Protein AF-A0A3D2U7D8-F1 (afdb_monomer_lite)

Sequence (207 aa):
MIRMADGGLSPSPRGFNEVYPVVWPDGRIFAMLRTAAGGVAYSVASADGGLTWSNPRATPVRAKHPNSTLLADGSLVCSYQRRFAAPFGVRARFTRDLGVTWGAEMVLRDDIPVADGLVQPQTVELSDGTLFTLFTGTKVLKTGGRRSFIGGTRWTRDRKRLEGIEEKRRLIRERGVWSPEVPLPPLTPRYNFLTADQSPWSKPRAR

pLDDT: mean 77.7, std 19.22, range [37.78, 97.25]

Secondary structure (DSSP, 8-state):
-PBPTTSPBPSSTT----EEEEE-TTS-EEEEE--STTPPPEEEEESSTTSS-PPPEE-S---EEEEEEE-TTS-EEEEEEE-SSSSEEEEEEEESSTTSS--PPEEEEEEESSGGG-EEEEEEE-TTS-EEEEEEEEEE-TTS-EEEEEEEEEE-SS--PPTTHHHHHHHHHHHTTS-TTSPPP-----S----TT--TT-PPPP-

Structure (mmCIF, N/CA/C/O backbone):
data_AF-A0A3D2U7D8-F1
#
_entry.id   AF-A0A3D2U7D8-F1
#
loop_
_atom_site.group_PDB
_atom_site.id
_atom_site.type_symbol
_atom_site.label_atom_id
_atom_site.label_alt_id
_atom_site.label_comp_id
_atom_site.label_asym_id
_atom_site.label_entity_id
_atom_site.label_seq_id
_atom_site.pdbx_PDB_ins_code
_atom_site.Cartn_x
_atom_site.Cartn_y
_atom_site.Cartn_z
_atom_site.occupancy
_atom_site.B_iso_or_equiv
_atom_site.auth_seq_id
_atom_site.auth_comp_id
_atom_site.auth_asym_id
_atom_site.auth_atom_id
_atom_site.pdbx_PDB_model_num
ATOM 1 N N . MET A 1 1 ? 18.815 -9.781 19.224 1.00 73.31 1 MET A N 1
ATOM 2 C CA . MET A 1 1 ? 17.426 -9.436 18.837 1.00 73.31 1 MET A CA 1
ATOM 3 C C . MET A 1 1 ? 17.041 -8.132 19.513 1.00 73.31 1 MET A C 1
ATOM 5 O O . MET A 1 1 ? 17.533 -7.889 20.607 1.00 73.31 1 MET A O 1
ATOM 9 N N . ILE A 1 2 ? 16.223 -7.295 18.869 1.00 81.62 2 ILE A N 1
ATOM 10 C CA . ILE A 1 2 ? 15.766 -6.024 19.457 1.00 81.62 2 ILE A CA 1
ATOM 11 C C . ILE A 1 2 ? 14.680 -6.316 20.495 1.00 81.62 2 ILE A C 1
ATOM 13 O O . ILE A 1 2 ? 13.744 -7.054 20.188 1.00 81.62 2 ILE A O 1
ATOM 17 N N . ARG A 1 3 ? 14.813 -5.757 21.702 1.00 83.00 3 ARG A N 1
ATOM 18 C CA . ARG A 1 3 ? 13.769 -5.785 22.733 1.00 83.00 3 ARG A CA 1
ATOM 19 C C . ARG A 1 3 ? 12.811 -4.617 22.493 1.00 83.00 3 ARG A C 1
ATOM 21 O O . ARG A 1 3 ? 13.259 -3.487 22.320 1.00 83.00 3 ARG A O 1
ATOM 28 N N . MET A 1 4 ? 11.522 -4.915 22.422 1.00 79.69 4 MET A N 1
ATOM 29 C CA . MET A 1 4 ? 10.446 -3.953 22.203 1.00 79.69 4 MET A CA 1
ATOM 30 C C . MET A 1 4 ? 10.038 -3.291 23.529 1.00 79.69 4 MET A C 1
ATOM 32 O O . MET A 1 4 ? 10.444 -3.736 24.605 1.00 79.69 4 MET A O 1
ATOM 36 N N . ALA A 1 5 ? 9.250 -2.214 23.455 1.00 70.44 5 ALA A N 1
ATOM 37 C CA . ALA A 1 5 ? 8.814 -1.453 24.632 1.00 70.44 5 ALA A CA 1
ATOM 38 C C . ALA A 1 5 ? 7.952 -2.274 25.612 1.00 70.44 5 ALA A C 1
ATOM 40 O O . ALA A 1 5 ? 7.967 -2.009 26.808 1.00 70.44 5 ALA A O 1
ATOM 41 N N . ASP A 1 6 ? 7.265 -3.306 25.122 1.00 73.62 6 ASP A N 1
ATOM 42 C CA . ASP A 1 6 ? 6.507 -4.277 25.922 1.00 73.62 6 ASP A CA 1
ATOM 43 C C . ASP A 1 6 ? 7.399 -5.339 26.605 1.00 73.62 6 ASP A C 1
ATOM 45 O O . ASP A 1 6 ? 6.905 -6.275 27.230 1.00 73.62 6 ASP A O 1
ATOM 49 N N . GLY A 1 7 ? 8.725 -5.229 26.472 1.00 80.88 7 GLY A N 1
ATOM 50 C CA . GLY A 1 7 ? 9.694 -6.184 27.003 1.00 80.88 7 GLY A CA 1
ATOM 51 C C . GLY A 1 7 ? 9.869 -7.449 26.156 1.00 80.88 7 GLY A C 1
ATOM 52 O O . GLY A 1 7 ? 10.803 -8.211 26.427 1.00 80.88 7 GLY A O 1
ATOM 53 N N . GLY A 1 8 ? 9.040 -7.647 25.126 1.00 81.81 8 GLY A N 1
ATOM 54 C CA . GLY A 1 8 ? 9.108 -8.748 24.174 1.00 81.81 8 GLY A CA 1
ATOM 55 C C . GLY A 1 8 ? 10.259 -8.611 23.177 1.00 81.81 8 GLY A C 1
ATOM 56 O O . GLY A 1 8 ? 10.934 -7.583 23.084 1.00 81.81 8 GLY A O 1
ATOM 57 N N . LEU A 1 9 ? 10.513 -9.672 22.411 1.00 85.00 9 LEU A N 1
ATOM 58 C CA . LEU A 1 9 ? 11.501 -9.649 21.333 1.00 85.00 9 LEU A CA 1
ATOM 59 C C . LEU A 1 9 ? 10.819 -9.314 20.009 1.00 85.00 9 LEU A C 1
ATOM 61 O O . LEU A 1 9 ? 9.792 -9.887 19.657 1.00 85.00 9 LEU A O 1
ATOM 65 N N . SER A 1 10 ? 11.424 -8.404 19.253 1.00 84.38 10 SER A N 1
ATOM 66 C CA . SER A 1 10 ? 10.975 -8.064 17.908 1.00 84.38 10 SER A CA 1
ATOM 67 C C . SER A 1 10 ? 10.971 -9.303 17.001 1.00 84.38 10 SER A C 1
ATOM 69 O O . SER A 1 10 ? 11.963 -10.039 16.985 1.00 84.38 10 SER A O 1
ATOM 71 N N . PRO A 1 11 ? 9.948 -9.481 16.141 1.00 82.69 11 PRO A N 1
ATOM 72 C CA . PRO A 1 11 ? 9.917 -10.563 15.151 1.00 82.69 11 PRO A CA 1
ATOM 73 C C . PRO A 1 11 ? 10.973 -10.399 14.042 1.00 82.69 11 PRO A C 1
ATOM 75 O O . PRO A 1 11 ? 11.190 -11.293 13.229 1.00 82.69 11 PRO A O 1
ATOM 78 N N . SER A 1 12 ? 11.628 -9.239 13.986 1.00 83.44 12 SER A N 1
ATOM 79 C CA . SER A 1 12 ? 12.704 -8.907 13.057 1.00 83.44 12 SER A CA 1
ATOM 80 C C . SER A 1 12 ? 13.983 -8.586 13.836 1.00 83.44 12 SER A C 1
ATOM 82 O O . SER A 1 12 ? 13.940 -7.775 14.768 1.00 83.44 12 SER A O 1
ATOM 84 N N . PRO A 1 13 ? 15.159 -9.103 13.430 1.00 83.00 13 PRO A N 1
ATOM 85 C CA . PRO A 1 13 ? 16.426 -8.775 14.086 1.00 83.00 13 PRO A CA 1
ATOM 86 C C . PRO A 1 13 ? 16.802 -7.293 13.944 1.00 83.00 13 PRO A C 1
ATOM 88 O O . PRO A 1 13 ? 17.650 -6.815 14.689 1.00 83.00 13 PRO A O 1
ATOM 91 N N . ARG A 1 14 ? 16.166 -6.568 13.010 1.00 84.88 14 ARG A N 1
ATOM 92 C CA . ARG A 1 14 ? 16.318 -5.118 12.814 1.00 84.88 14 ARG A CA 1
ATOM 93 C C . ARG A 1 14 ? 15.141 -4.298 13.348 1.00 84.88 14 ARG A C 1
ATOM 95 O O . ARG A 1 14 ? 15.069 -3.112 13.050 1.00 84.88 14 ARG A O 1
ATOM 102 N 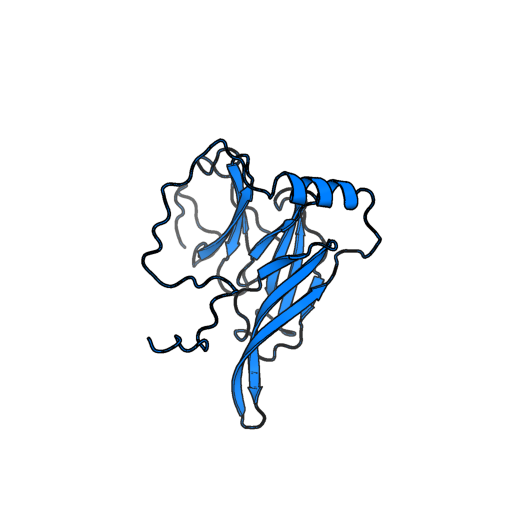N . GLY A 1 15 ? 14.213 -4.913 14.083 1.00 87.75 15 GLY A N 1
ATOM 103 C CA . GLY A 1 15 ? 13.017 -4.211 14.548 1.00 87.75 15 GLY A CA 1
ATOM 104 C C . GLY A 1 15 ? 12.027 -3.920 13.425 1.00 87.75 15 GLY A C 1
ATOM 105 O O . GLY A 1 15 ? 12.157 -4.438 12.302 1.00 87.75 15 GLY A O 1
ATOM 106 N N . PHE A 1 16 ? 11.066 -3.062 13.753 1.00 90.25 16 PHE A N 1
ATOM 107 C CA . PHE A 1 16 ? 10.259 -2.320 12.791 1.00 90.25 16 PHE A CA 1
ATOM 108 C C . PHE A 1 16 ? 10.969 -1.009 12.426 1.00 90.25 16 PHE A C 1
ATOM 110 O O . PHE A 1 16 ? 11.699 -0.461 13.249 1.00 90.25 16 PHE A O 1
ATOM 117 N N . ASN A 1 17 ? 10.796 -0.517 11.198 1.00 85.88 17 ASN A N 1
ATOM 118 C CA . ASN A 1 17 ? 11.413 0.740 10.758 1.00 85.88 17 ASN A CA 1
ATOM 119 C C . ASN A 1 17 ? 10.418 1.703 10.104 1.00 85.88 17 ASN A C 1
ATOM 121 O O . ASN A 1 17 ? 9.827 2.523 10.790 1.00 85.88 17 ASN A O 1
ATOM 125 N N . GLU A 1 18 ? 10.246 1.646 8.789 1.00 90.31 18 GLU A N 1
ATOM 126 C CA . GLU A 1 18 ? 9.357 2.540 8.055 1.00 90.31 18 GLU A CA 1
ATOM 127 C C . GLU A 1 18 ? 7.900 2.200 8.381 1.00 90.31 18 GLU A C 1
ATOM 129 O O . GLU A 1 18 ? 7.483 1.040 8.268 1.00 90.31 18 GLU A O 1
ATOM 134 N N . VAL A 1 19 ? 7.145 3.223 8.782 1.00 89.88 19 VAL A N 1
ATOM 135 C CA . VAL A 1 19 ? 5.749 3.118 9.208 1.00 89.88 19 VAL A CA 1
ATOM 136 C C . VAL A 1 19 ? 4.874 3.981 8.315 1.00 89.88 19 VAL A C 1
ATOM 138 O O . VAL A 1 19 ? 5.252 5.096 7.957 1.00 89.88 19 VAL A O 1
ATOM 141 N N . TYR A 1 20 ? 3.696 3.460 7.985 1.00 87.69 20 TYR A N 1
ATOM 142 C CA . TYR A 1 20 ? 2.736 4.118 7.105 1.00 87.69 20 TYR A CA 1
ATOM 143 C C . TYR A 1 20 ? 1.355 4.124 7.751 1.00 87.69 20 TYR A C 1
ATOM 145 O O . TYR A 1 20 ? 0.616 3.145 7.594 1.00 87.69 20 TYR A O 1
ATOM 153 N N . PRO A 1 21 ? 1.035 5.172 8.531 1.00 90.38 21 PRO A N 1
ATOM 154 C CA . PRO A 1 21 ? -0.244 5.282 9.200 1.00 90.38 21 PRO A CA 1
ATOM 155 C C . PRO A 1 21 ? -1.317 5.832 8.261 1.00 90.38 21 PRO A C 1
ATOM 157 O O . PRO A 1 21 ? -1.077 6.694 7.419 1.00 90.38 21 PRO A O 1
ATOM 160 N N . VAL A 1 22 ? -2.529 5.359 8.483 1.00 86.25 22 VAL A N 1
ATOM 161 C CA . VAL A 1 22 ? -3.778 5.911 7.989 1.00 86.25 22 VAL A CA 1
ATOM 162 C C . VAL A 1 22 ? -4.568 6.324 9.217 1.00 86.25 22 VAL A C 1
ATOM 164 O O . VAL A 1 22 ? -4.752 5.513 10.123 1.00 86.25 22 VAL A O 1
ATOM 167 N N . VAL A 1 23 ? -5.006 7.578 9.251 1.00 81.56 23 VAL A N 1
ATOM 168 C CA . VAL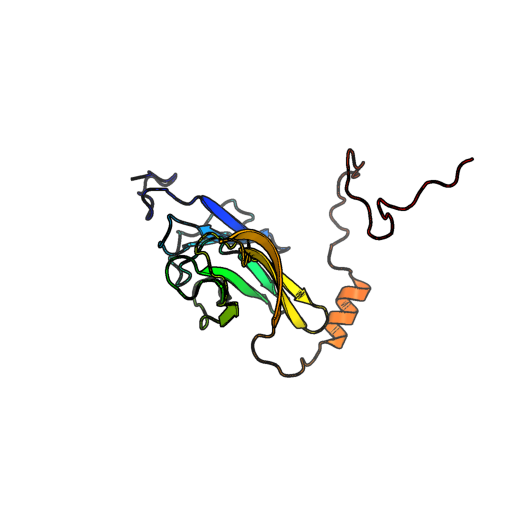 A 1 23 ? -5.736 8.162 10.378 1.00 81.56 23 VAL A CA 1
ATOM 169 C C . VAL A 1 23 ? -7.131 8.543 9.902 1.00 81.56 23 VAL A C 1
ATOM 171 O O . VAL A 1 23 ? -7.278 9.233 8.893 1.00 81.56 23 VAL A O 1
ATOM 174 N N . TRP A 1 24 ? -8.152 8.070 10.608 1.00 73.56 24 TRP A N 1
ATOM 175 C CA . TRP A 1 24 ? -9.542 8.430 10.355 1.00 73.56 24 TRP A CA 1
ATOM 176 C C . TRP A 1 24 ? -9.886 9.752 11.049 1.00 73.56 24 TRP A C 1
ATOM 178 O O . TRP A 1 24 ? -9.255 10.102 12.047 1.00 73.56 24 TRP A O 1
ATOM 188 N N . PRO A 1 25 ? -10.933 10.462 10.588 1.00 67.75 25 PRO A N 1
ATOM 189 C CA . PRO A 1 25 ? -11.425 11.659 11.272 1.00 67.75 25 PRO A CA 1
ATOM 190 C C . PRO A 1 25 ? -11.834 11.419 12.731 1.00 67.75 25 PRO A C 1
ATOM 192 O O . PRO A 1 25 ? -11.744 12.330 13.543 1.00 67.75 25 PRO A O 1
ATOM 195 N N . ASP A 1 26 ? -12.263 10.198 13.065 1.00 66.56 26 ASP A N 1
ATOM 196 C CA . ASP A 1 26 ? -12.641 9.794 14.426 1.00 66.56 26 ASP A CA 1
ATOM 197 C C . ASP A 1 26 ? -11.443 9.398 15.312 1.00 66.56 26 ASP A C 1
ATOM 199 O O . ASP A 1 26 ? -11.629 8.929 16.431 1.00 66.56 26 ASP A O 1
ATOM 203 N N . GLY A 1 27 ? -10.212 9.572 14.823 1.00 70.06 27 GLY A N 1
ATOM 204 C CA . GLY A 1 27 ? -8.992 9.284 15.573 1.00 70.06 27 GLY A CA 1
ATOM 205 C C . GLY A 1 27 ? -8.548 7.822 15.540 1.00 70.06 27 GLY A C 1
ATOM 206 O O . GLY A 1 27 ? -7.496 7.509 16.099 1.00 70.06 27 GLY A O 1
ATOM 207 N N . ARG A 1 28 ? -9.270 6.914 14.865 1.00 80.94 28 ARG A N 1
ATOM 208 C CA . ARG A 1 28 ? -8.754 5.557 14.623 1.00 80.94 28 ARG A CA 1
ATOM 209 C C . ARG A 1 28 ? -7.507 5.609 13.750 1.00 80.94 28 ARG A C 1
ATOM 211 O O . ARG A 1 28 ? -7.424 6.400 12.810 1.00 80.94 28 ARG A O 1
ATOM 218 N N . ILE A 1 29 ? -6.551 4.729 14.029 1.00 85.44 29 ILE A N 1
ATOM 219 C CA . ILE A 1 29 ? -5.292 4.633 13.289 1.00 85.44 29 ILE A CA 1
ATOM 220 C C . ILE A 1 29 ? -5.072 3.192 12.849 1.00 85.44 29 ILE A C 1
ATOM 222 O O . ILE A 1 29 ? -5.219 2.265 13.638 1.00 85.44 29 ILE A O 1
ATOM 226 N N . PHE A 1 30 ? -4.664 3.003 11.600 1.00 92.12 30 PHE A N 1
ATOM 227 C CA . PHE A 1 30 ? -4.117 1.749 11.090 1.00 92.12 30 PHE A CA 1
ATOM 228 C C . PHE A 1 30 ? -2.720 2.013 10.554 1.00 92.12 30 PHE A C 1
ATOM 230 O O . PHE A 1 30 ? -2.538 2.952 9.788 1.00 92.12 30 PHE A O 1
ATOM 237 N N . ALA A 1 31 ? -1.736 1.194 10.908 1.00 94.88 31 ALA A N 1
ATOM 238 C CA . ALA A 1 31 ? -0.379 1.367 10.415 1.00 94.88 31 ALA A CA 1
ATOM 239 C C . ALA A 1 31 ? 0.220 0.055 9.922 1.00 94.88 31 ALA A C 1
ATOM 241 O O . ALA A 1 31 ? 0.129 -0.982 10.580 1.00 94.88 31 ALA A O 1
ATOM 242 N N . MET A 1 32 ? 0.897 0.135 8.777 1.00 96.44 32 MET A N 1
ATOM 243 C CA . MET A 1 32 ? 1.781 -0.921 8.297 1.00 96.44 32 MET A CA 1
ATOM 244 C C . MET A 1 32 ? 3.203 -0.670 8.796 1.00 96.44 32 MET A C 1
ATOM 246 O O . MET A 1 32 ? 3.738 0.429 8.649 1.00 96.44 32 MET A O 1
ATOM 250 N N . LEU A 1 33 ? 3.819 -1.710 9.348 1.00 94.00 33 LEU A N 1
ATOM 251 C CA . LEU A 1 33 ? 5.153 -1.716 9.929 1.00 94.00 33 LEU A CA 1
ATOM 252 C C . LEU A 1 33 ? 6.083 -2.543 9.043 1.00 94.00 33 LEU A C 1
ATOM 254 O O . LEU A 1 33 ? 5.923 -3.761 8.903 1.00 94.00 33 LEU A O 1
ATOM 258 N N . ARG A 1 34 ? 7.082 -1.899 8.440 1.00 93.19 34 ARG A N 1
ATOM 259 C CA . ARG A 1 34 ? 8.107 -2.602 7.666 1.00 93.19 34 ARG A CA 1
ATOM 260 C C . ARG A 1 34 ? 9.111 -3.302 8.5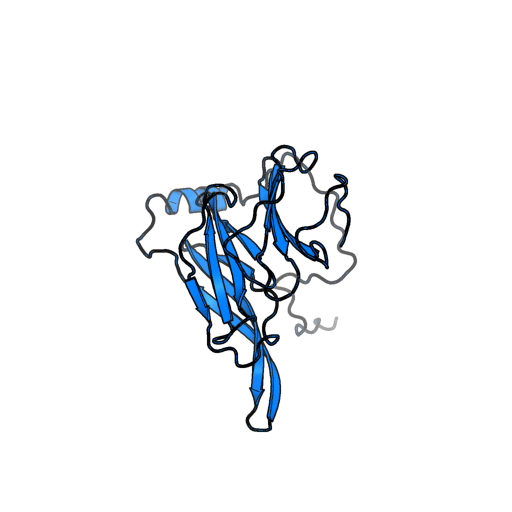91 1.00 93.19 34 ARG A C 1
ATOM 262 O O . ARG A 1 34 ? 9.535 -2.753 9.604 1.00 93.19 34 ARG A O 1
ATOM 269 N N . THR A 1 35 ? 9.568 -4.485 8.176 1.00 90.62 35 THR A N 1
ATOM 270 C CA . THR A 1 35 ? 10.680 -5.228 8.794 1.00 90.62 35 THR A CA 1
ATOM 271 C C . THR A 1 35 ? 11.959 -5.214 7.933 1.00 90.62 35 THR A C 1
ATOM 273 O O . THR A 1 35 ? 12.091 -4.491 6.938 1.00 90.62 35 THR A O 1
ATOM 276 N N . ALA A 1 36 ? 12.942 -6.050 8.290 1.00 84.75 36 ALA A N 1
ATOM 277 C CA . ALA A 1 36 ? 14.121 -6.306 7.465 1.00 84.75 36 ALA A CA 1
ATOM 278 C C . ALA A 1 36 ? 13.771 -6.800 6.042 1.00 84.75 36 ALA A C 1
ATOM 280 O O . ALA A 1 36 ? 12.664 -7.269 5.769 1.00 84.75 36 ALA A O 1
ATOM 281 N N . ALA A 1 37 ? 14.737 -6.678 5.123 1.00 78.56 37 ALA A N 1
ATOM 282 C CA . ALA A 1 37 ? 14.594 -7.119 3.737 1.00 78.56 37 ALA A CA 1
ATOM 283 C C . ALA A 1 37 ? 14.147 -8.589 3.654 1.00 78.56 37 ALA A C 1
ATOM 285 O O . ALA A 1 37 ? 14.684 -9.432 4.362 1.00 78.56 37 ALA A O 1
ATOM 286 N N . GLY A 1 38 ? 13.165 -8.880 2.797 1.00 77.31 38 GLY A N 1
ATOM 287 C CA . GLY A 1 38 ? 12.617 -10.232 2.636 1.00 77.31 38 GLY A CA 1
ATOM 288 C C . GLY A 1 38 ? 11.632 -10.671 3.728 1.00 77.31 38 GLY A C 1
ATOM 289 O O . GLY A 1 38 ? 10.963 -11.684 3.537 1.00 77.31 38 GLY A O 1
ATOM 290 N N . GLY A 1 39 ? 11.494 -9.907 4.817 1.00 87.81 39 GLY A N 1
ATOM 291 C CA . GLY A 1 39 ? 10.490 -10.138 5.856 1.00 87.81 39 GLY A CA 1
ATOM 292 C C . GLY A 1 39 ? 9.086 -9.680 5.455 1.00 87.81 39 GLY A C 1
ATOM 293 O O . GLY A 1 39 ? 8.904 -8.912 4.503 1.00 87.81 39 GLY A O 1
ATOM 294 N N . VAL A 1 40 ? 8.090 -10.177 6.186 1.00 92.69 40 VAL A N 1
ATOM 295 C CA . VAL A 1 40 ? 6.700 -9.718 6.076 1.00 92.69 40 VAL A CA 1
ATOM 296 C C . VAL A 1 40 ? 6.514 -8.400 6.820 1.00 92.69 40 VAL A C 1
ATOM 298 O O . VAL A 1 40 ? 7.091 -8.190 7.882 1.00 92.69 40 VAL A O 1
ATOM 301 N N . ALA A 1 41 ? 5.688 -7.517 6.273 1.00 94.38 41 ALA A N 1
ATOM 302 C CA . ALA A 1 41 ? 5.196 -6.362 6.996 1.00 94.38 41 ALA A CA 1
ATOM 303 C C . ALA A 1 41 ? 4.183 -6.807 8.056 1.00 94.38 41 ALA A C 1
ATOM 305 O O . ALA A 1 41 ? 3.469 -7.803 7.885 1.00 94.38 41 ALA A O 1
ATOM 306 N N . TYR A 1 42 ? 4.114 -6.044 9.135 1.00 94.69 42 TYR A N 1
ATOM 307 C CA . TYR A 1 42 ? 3.139 -6.227 10.202 1.00 94.69 42 TYR A CA 1
ATOM 308 C C . TYR A 1 42 ? 2.116 -5.098 10.152 1.00 94.69 42 TYR A C 1
ATOM 310 O O . TYR A 1 42 ? 2.395 -4.043 9.587 1.00 94.69 42 TYR A O 1
ATOM 318 N N . SER A 1 43 ? 0.947 -5.304 10.739 1.00 95.25 43 SER A N 1
ATOM 319 C CA . SER A 1 43 ? -0.044 -4.254 10.940 1.00 95.25 43 SER A CA 1
ATOM 320 C C . SER A 1 43 ? -0.355 -4.072 12.417 1.00 95.25 43 SER A C 1
ATOM 322 O O . SER A 1 43 ? -0.360 -5.037 13.185 1.00 95.25 43 SER A O 1
ATOM 324 N N . VAL A 1 44 ? -0.647 -2.834 12.791 1.00 93.62 44 VAL A N 1
ATOM 325 C CA . VAL A 1 44 ? -1.178 -2.450 14.101 1.00 93.62 44 VAL A CA 1
ATOM 326 C C . VAL A 1 44 ? -2.323 -1.470 13.907 1.00 93.62 44 VAL A C 1
ATOM 328 O O . VAL A 1 44 ? -2.385 -0.770 12.893 1.00 93.62 44 VAL A O 1
ATOM 331 N N . ALA A 1 45 ? -3.219 -1.411 14.882 1.00 91.62 45 ALA A N 1
ATOM 332 C CA . ALA A 1 45 ? -4.292 -0.438 14.910 1.00 91.62 45 ALA A CA 1
ATOM 333 C C . ALA A 1 45 ? -4.435 0.184 16.300 1.00 91.62 45 ALA A C 1
ATOM 335 O O . ALA A 1 45 ? -4.095 -0.437 17.307 1.00 91.62 45 ALA A O 1
ATOM 336 N N . SER A 1 46 ? -4.966 1.399 16.328 1.00 86.31 46 SER A N 1
ATOM 337 C CA . SER A 1 46 ? -5.394 2.104 17.530 1.00 86.31 46 SER A CA 1
ATOM 338 C C . SER A 1 46 ? -6.827 2.589 17.331 1.00 86.31 46 SER A C 1
ATOM 340 O O . SER A 1 46 ? -7.197 3.030 16.239 1.00 86.31 46 SER A O 1
ATOM 342 N N . ALA A 1 47 ? -7.633 2.486 18.384 1.00 83.19 47 ALA A N 1
ATOM 343 C CA . ALA A 1 47 ? -9.014 2.959 18.399 1.00 83.19 47 ALA A CA 1
ATOM 344 C C . ALA A 1 47 ? -9.193 4.273 19.179 1.00 83.19 47 ALA A C 1
ATOM 346 O O . ALA A 1 47 ? -10.298 4.800 19.229 1.00 83.19 47 ALA A O 1
ATOM 347 N N . ASP A 1 48 ? -8.124 4.788 19.787 1.00 79.69 48 ASP A N 1
ATOM 348 C CA . ASP A 1 48 ? -8.151 5.841 20.804 1.00 79.69 48 ASP A CA 1
ATOM 349 C C . ASP A 1 48 ? -7.104 6.936 20.536 1.00 79.69 48 ASP A C 1
ATOM 351 O O . ASP A 1 48 ? -6.488 7.472 21.455 1.00 79.69 48 ASP A O 1
ATOM 355 N N . GLY A 1 49 ? -6.872 7.271 19.262 1.00 79.38 49 GLY A N 1
ATOM 356 C CA . GLY A 1 49 ? -5.962 8.359 18.889 1.00 79.38 49 GLY A CA 1
ATOM 357 C C . GLY A 1 49 ? -4.477 8.036 19.071 1.00 79.38 49 GLY A C 1
ATOM 358 O O . GLY A 1 49 ? -3.652 8.945 19.103 1.00 79.38 49 GLY A O 1
ATOM 359 N N . GLY A 1 50 ? -4.119 6.755 19.179 1.00 85.94 50 GLY A N 1
ATOM 360 C CA . GLY A 1 50 ? -2.742 6.298 19.363 1.00 85.94 50 GLY A CA 1
ATOM 361 C C . GLY A 1 50 ? -2.305 6.175 20.822 1.00 85.94 50 GLY A C 1
ATOM 362 O O . GLY A 1 50 ? -1.112 5.970 21.056 1.00 85.94 50 GLY A O 1
ATOM 363 N N . LEU A 1 51 ? -3.231 6.281 21.785 1.00 82.38 51 LEU A N 1
ATOM 364 C CA . LEU A 1 51 ? -2.942 6.073 23.209 1.00 82.38 51 LEU A CA 1
ATOM 365 C C . LEU A 1 51 ? -2.641 4.601 23.499 1.00 82.38 51 LEU A C 1
ATOM 367 O O . LEU A 1 51 ? -1.664 4.289 24.181 1.00 82.38 51 LEU A O 1
ATOM 371 N N . THR A 1 52 ? -3.443 3.697 22.938 1.00 82.38 52 THR A N 1
ATOM 372 C CA . THR A 1 52 ? -3.212 2.255 22.988 1.00 82.38 52 THR A CA 1
ATOM 373 C C . THR A 1 52 ? -3.175 1.654 21.589 1.00 82.38 52 THR A C 1
ATOM 375 O O . THR A 1 52 ? -3.717 2.194 20.620 1.00 82.38 52 THR A O 1
ATOM 378 N N . TRP A 1 53 ? -2.480 0.524 21.474 1.00 87.62 53 TRP A N 1
ATOM 379 C CA . TRP A 1 53 ? -2.237 -0.156 20.208 1.00 87.62 53 TRP A CA 1
ATOM 380 C C . TRP A 1 53 ? -2.518 -1.645 20.337 1.00 87.62 53 TRP A C 1
ATOM 382 O O . TRP A 1 53 ? -2.230 -2.268 21.359 1.00 87.62 53 TRP A O 1
ATOM 392 N N . SER A 1 54 ? -3.037 -2.236 19.266 1.00 89.00 54 SER A N 1
ATOM 393 C CA . SER A 1 54 ? -3.118 -3.685 19.136 1.00 89.00 54 SER A CA 1
ATOM 394 C C . SER A 1 54 ? -1.723 -4.314 19.091 1.00 89.00 54 SER A C 1
ATOM 396 O O . SER A 1 54 ? -0.772 -3.711 18.589 1.00 89.00 54 SER A O 1
ATOM 398 N N . ASN A 1 55 ? -1.625 -5.590 19.462 1.00 89.25 55 ASN A N 1
ATOM 399 C CA . ASN A 1 55 ? -0.419 -6.374 19.194 1.00 89.25 55 ASN A CA 1
ATOM 400 C C . ASN A 1 55 ? -0.091 -6.402 17.682 1.00 89.25 55 ASN A C 1
ATOM 402 O O . ASN A 1 55 ? -1.018 -6.481 16.865 1.00 89.25 55 ASN A O 1
ATOM 406 N N . PRO A 1 56 ? 1.197 -6.375 17.282 1.00 90.56 56 PRO A N 1
ATOM 407 C CA . PRO A 1 56 ? 1.588 -6.483 15.880 1.00 90.56 56 PRO A CA 1
ATOM 408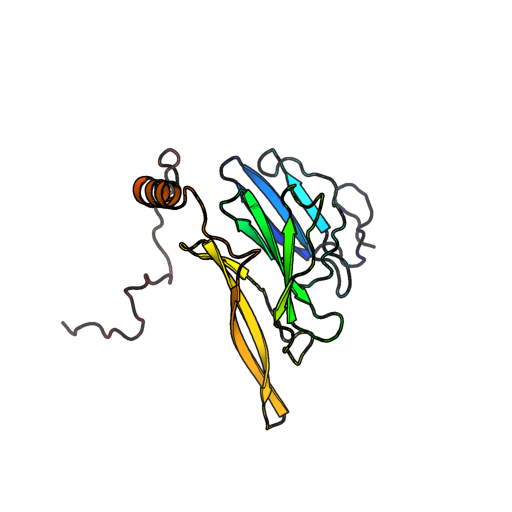 C C . PRO A 1 56 ? 1.112 -7.790 15.247 1.00 90.56 56 PRO A C 1
ATOM 410 O O . PRO A 1 56 ? 1.447 -8.883 15.704 1.00 90.56 56 PRO A O 1
ATOM 413 N N . ARG A 1 57 ? 0.388 -7.685 14.132 1.00 92.38 57 ARG A N 1
ATOM 414 C CA . ARG A 1 57 ? -0.104 -8.833 13.364 1.00 92.38 57 ARG A CA 1
ATOM 415 C C . ARG A 1 57 ? 0.700 -9.011 12.084 1.00 92.38 57 ARG A C 1
ATOM 417 O O . ARG A 1 57 ? 0.839 -8.071 11.310 1.00 92.38 57 ARG A O 1
ATOM 424 N N . ALA A 1 58 ? 1.201 -10.217 11.830 1.00 94.06 58 ALA A N 1
ATOM 425 C CA . ALA A 1 58 ? 1.856 -10.529 10.561 1.00 94.06 58 ALA A CA 1
ATOM 426 C C . ALA A 1 58 ? 0.856 -10.446 9.393 1.00 94.06 58 ALA A C 1
ATOM 428 O O . ALA A 1 58 ? -0.271 -10.933 9.492 1.00 94.06 58 ALA A O 1
ATOM 429 N N . THR A 1 59 ? 1.282 -9.863 8.274 1.00 95.94 59 THR A N 1
ATOM 430 C CA . THR A 1 59 ? 0.472 -9.732 7.052 1.00 95.94 59 THR A CA 1
ATOM 431 C C . THR A 1 59 ? 1.053 -10.600 5.926 1.00 95.94 59 THR A C 1
ATOM 433 O O . THR A 1 59 ? 2.224 -10.986 5.984 1.00 95.94 59 THR A O 1
ATOM 436 N N . PRO A 1 60 ? 0.304 -10.880 4.842 1.00 95.31 60 PRO A N 1
ATOM 437 C CA . PRO A 1 60 ? 0.875 -11.522 3.655 1.00 95.31 60 PRO A CA 1
ATOM 438 C C . PRO A 1 60 ? 1.770 -10.579 2.824 1.00 95.31 60 PRO A C 1
ATOM 440 O O . PRO A 1 60 ? 2.307 -10.986 1.792 1.00 95.31 60 PRO A O 1
ATOM 443 N N . VAL A 1 61 ? 1.926 -9.312 3.227 1.00 94.50 61 VAL A N 1
ATOM 444 C CA . VAL A 1 61 ? 2.667 -8.290 2.480 1.00 94.50 61 VAL A CA 1
ATOM 445 C C . VAL A 1 61 ? 4.161 -8.427 2.758 1.00 94.50 61 VAL A C 1
ATOM 447 O O . VAL A 1 61 ? 4.693 -7.884 3.720 1.00 94.50 61 VAL A O 1
ATOM 450 N N . ARG A 1 62 ? 4.883 -9.138 1.892 1.00 92.38 62 ARG A N 1
ATOM 451 C CA . ARG A 1 62 ? 6.352 -9.201 1.931 1.00 92.38 62 ARG A CA 1
ATOM 452 C C . ARG A 1 62 ? 6.938 -8.048 1.127 1.00 92.38 62 ARG A C 1
ATOM 454 O O . ARG A 1 62 ? 7.086 -8.165 -0.087 1.00 92.38 62 ARG A O 1
ATOM 461 N N . ALA A 1 63 ? 7.240 -6.918 1.763 1.00 86.44 63 ALA A N 1
ATOM 462 C CA . ALA A 1 63 ? 7.521 -5.716 0.986 1.00 86.44 63 ALA A CA 1
ATOM 463 C C . ALA A 1 63 ? 8.469 -4.694 1.607 1.00 86.44 63 ALA A C 1
ATOM 465 O O . ALA A 1 63 ? 8.770 -4.696 2.798 1.00 86.44 63 ALA A O 1
ATOM 466 N N . LYS A 1 64 ? 8.912 -3.777 0.743 1.00 90.06 64 LYS A N 1
ATOM 467 C CA . LYS A 1 64 ? 9.477 -2.480 1.118 1.00 90.06 64 LYS A CA 1
ATOM 468 C C . LYS A 1 64 ? 8.413 -1.399 0.894 1.00 90.06 64 LYS A C 1
ATOM 470 O O . LYS A 1 64 ? 7.651 -1.497 -0.067 1.00 90.06 64 LYS A O 1
ATOM 475 N N . HIS A 1 65 ? 8.367 -0.408 1.782 1.00 92.38 65 HIS A N 1
ATOM 476 C CA . HIS A 1 65 ? 7.378 0.674 1.779 1.00 92.38 65 HIS A CA 1
ATOM 477 C C . HIS A 1 65 ? 5.905 0.193 1.643 1.00 92.38 65 HIS A C 1
ATOM 479 O O . HIS A 1 65 ? 5.285 0.450 0.609 1.00 92.38 65 HIS A O 1
ATOM 485 N N . PRO A 1 66 ? 5.346 -0.564 2.611 1.00 94.69 66 PRO A N 1
ATOM 486 C CA . PRO A 1 66 ? 3.941 -0.990 2.592 1.00 94.69 66 PRO A CA 1
ATOM 487 C C . PRO A 1 66 ? 2.974 0.177 2.867 1.00 94.69 66 PRO A C 1
ATOM 489 O O . PRO A 1 66 ? 2.404 0.293 3.948 1.00 94.69 66 PRO A O 1
ATOM 492 N N . ASN A 1 67 ? 2.790 1.054 1.885 1.00 95.12 67 ASN A N 1
ATOM 493 C CA . ASN A 1 67 ? 1.968 2.256 2.001 1.00 95.12 67 ASN A CA 1
ATOM 494 C C . ASN A 1 67 ? 0.487 1.933 1.916 1.00 95.12 67 ASN A C 1
ATOM 496 O O . ASN A 1 67 ? 0.051 1.359 0.920 1.00 95.12 67 ASN A O 1
ATOM 500 N N . SER A 1 68 ? -0.278 2.339 2.926 1.00 94.38 68 SER A N 1
ATOM 501 C CA . SER A 1 68 ? -1.728 2.155 2.942 1.00 94.38 68 SER A CA 1
ATOM 502 C C . SER A 1 68 ? -2.460 3.458 2.656 1.00 94.38 68 SER A C 1
ATOM 504 O O . SER A 1 68 ? -2.061 4.512 3.140 1.00 94.38 68 SER A O 1
ATOM 506 N N . THR A 1 69 ? -3.556 3.357 1.912 1.00 90.12 69 THR A N 1
ATOM 507 C CA . THR A 1 69 ? -4.462 4.464 1.604 1.00 90.12 69 THR A CA 1
ATOM 508 C C . THR A 1 69 ? -5.878 4.054 1.982 1.00 90.12 69 THR A C 1
ATOM 510 O O . THR A 1 69 ? -6.333 2.982 1.571 1.00 90.12 69 THR A O 1
ATOM 513 N N . LEU A 1 70 ? -6.573 4.901 2.747 1.00 82.62 70 LEU A N 1
ATOM 514 C CA . LEU A 1 70 ? -8.012 4.774 2.974 1.00 82.62 70 LEU A CA 1
ATOM 515 C C . LEU A 1 70 ? -8.759 5.186 1.715 1.00 82.62 70 LEU A C 1
ATOM 517 O O . LEU A 1 70 ? -8.613 6.309 1.236 1.00 82.62 70 LEU A O 1
ATOM 521 N N . LEU A 1 71 ? -9.563 4.269 1.204 1.00 81.25 71 LEU A N 1
ATOM 522 C CA . LEU A 1 71 ? -10.483 4.527 0.117 1.00 81.25 71 LEU A CA 1
ATOM 523 C C . LEU A 1 71 ? -11.812 4.997 0.677 1.00 81.25 71 LEU A C 1
ATOM 525 O O . LEU A 1 71 ? -12.201 4.710 1.811 1.00 81.25 71 LEU A O 1
ATOM 529 N N . ALA A 1 72 ? -12.549 5.706 -0.152 1.00 75.25 72 ALA A N 1
ATOM 530 C CA . ALA A 1 72 ? -13.785 6.327 0.250 1.00 75.25 72 ALA A CA 1
ATOM 531 C C . ALA A 1 72 ? -14.977 5.344 0.255 1.00 75.25 72 ALA A C 1
ATOM 533 O O . ALA A 1 72 ? -16.107 5.781 0.462 1.00 75.25 72 ALA A O 1
ATOM 534 N N . ASP A 1 73 ? -14.755 4.045 0.010 1.00 72.38 73 ASP A N 1
ATOM 535 C CA . ASP A 1 73 ? -15.668 2.942 0.369 1.00 72.38 73 ASP A CA 1
ATOM 536 C C . ASP A 1 73 ? -15.367 2.355 1.767 1.00 72.38 73 ASP A C 1
ATOM 538 O O . ASP A 1 73 ? -15.996 1.384 2.184 1.00 72.38 73 ASP A O 1
ATOM 542 N N . GLY A 1 74 ? -14.393 2.925 2.487 1.00 71.94 74 GLY A N 1
ATOM 543 C CA . GLY A 1 74 ? -13.944 2.474 3.803 1.00 71.94 74 GLY A CA 1
ATOM 544 C C . GLY A 1 74 ? -12.909 1.347 3.769 1.00 71.94 74 GLY A C 1
ATOM 545 O O . GLY A 1 74 ? -12.390 0.975 4.821 1.00 71.94 74 GLY A O 1
ATOM 546 N N . SER A 1 75 ? -12.579 0.801 2.594 1.00 83.00 75 SER A N 1
ATOM 547 C CA . SER A 1 75 ? -11.508 -0.186 2.464 1.00 83.00 75 SER A CA 1
ATOM 548 C C . SER A 1 75 ? -10.127 0.465 2.443 1.00 83.00 75 SER A C 1
ATOM 550 O O . SER A 1 75 ? -9.965 1.635 2.106 1.00 83.00 75 SER A O 1
ATOM 552 N N . LEU A 1 76 ? -9.105 -0.306 2.797 1.00 89.75 76 LEU A N 1
ATOM 553 C CA . LEU A 1 76 ? -7.710 0.090 2.670 1.00 89.75 76 LEU A CA 1
ATOM 554 C C . LEU A 1 76 ? -7.085 -0.624 1.480 1.00 89.75 76 LEU A C 1
ATOM 556 O O . LEU A 1 76 ? -7.237 -1.839 1.325 1.00 89.75 76 LEU A O 1
ATOM 560 N N . VAL A 1 77 ? -6.304 0.110 0.697 1.00 95.06 77 VAL A N 1
ATOM 561 C CA . VAL A 1 77 ? -5.355 -0.463 -0.259 1.00 95.06 77 VAL A CA 1
ATOM 562 C C . VAL A 1 77 ? -3.942 -0.267 0.270 1.00 95.06 77 VAL A C 1
ATOM 564 O O . VAL A 1 77 ? -3.532 0.855 0.537 1.00 95.06 77 VAL A O 1
ATOM 567 N N . CYS A 1 78 ? -3.185 -1.352 0.410 1.00 97.25 78 CYS A N 1
ATOM 568 C CA . CYS A 1 78 ? -1.756 -1.301 0.680 1.00 97.25 78 CYS A CA 1
ATOM 569 C C . CYS A 1 78 ? -0.995 -1.511 -0.629 1.00 97.25 78 CYS A C 1
ATOM 571 O O . CYS A 1 78 ? -0.993 -2.623 -1.159 1.00 97.25 78 CYS A O 1
ATOM 573 N N . SER A 1 79 ? -0.359 -0.462 -1.150 1.00 96.94 79 SER A N 1
ATOM 574 C CA . SER A 1 79 ? 0.568 -0.528 -2.282 1.00 96.94 79 SER A CA 1
ATOM 575 C C . SER A 1 79 ? 2.008 -0.635 -1.801 1.00 96.94 79 SER A C 1
ATOM 577 O O . SER A 1 79 ? 2.419 0.072 -0.883 1.00 96.94 79 SER A O 1
ATOM 579 N N . TYR A 1 80 ? 2.793 -1.514 -2.419 1.00 95.56 80 TYR A N 1
ATOM 580 C CA . TYR A 1 80 ? 4.098 -1.882 -1.887 1.00 95.56 80 TYR A CA 1
ATOM 581 C C . TYR A 1 80 ? 5.092 -2.349 -2.951 1.00 95.56 80 TYR A C 1
ATOM 583 O O . TYR A 1 80 ? 4.726 -2.782 -4.046 1.00 95.56 80 TYR A O 1
ATOM 591 N N . GLN A 1 81 ? 6.384 -2.258 -2.629 1.00 94.00 81 GLN A N 1
ATOM 592 C CA . GLN A 1 81 ? 7.467 -2.695 -3.508 1.00 94.00 81 GLN A CA 1
ATOM 593 C C . GLN A 1 81 ? 7.777 -4.179 -3.301 1.00 94.00 81 GLN A C 1
ATOM 595 O O . GLN A 1 81 ? 8.213 -4.600 -2.221 1.00 94.00 81 GLN A O 1
ATOM 600 N N . ARG A 1 82 ? 7.688 -4.947 -4.388 1.00 92.19 82 ARG A N 1
ATOM 601 C CA . ARG A 1 82 ? 8.236 -6.299 -4.493 1.00 92.19 82 ARG A CA 1
ATOM 602 C C . ARG A 1 82 ? 9.681 -6.223 -4.979 1.00 92.19 82 ARG A C 1
ATOM 604 O O . ARG A 1 82 ? 9.935 -5.919 -6.141 1.00 92.19 82 ARG A O 1
ATOM 611 N N . ARG A 1 83 ? 10.623 -6.509 -4.078 1.00 90.06 83 ARG A N 1
ATOM 612 C CA . ARG A 1 83 ? 12.073 -6.472 -4.360 1.00 90.06 83 ARG A CA 1
ATOM 613 C C . ARG A 1 83 ? 12.862 -7.707 -3.935 1.00 90.06 83 ARG A C 1
ATOM 615 O O . ARG A 1 83 ? 14.069 -7.752 -4.110 1.00 90.06 83 ARG A O 1
ATOM 622 N N . PHE A 1 84 ? 12.200 -8.679 -3.317 1.00 86.06 84 PHE A N 1
ATOM 623 C CA . PHE A 1 84 ? 12.865 -9.861 -2.762 1.00 86.06 84 PHE A CA 1
ATOM 624 C C . PHE A 1 84 ? 13.076 -10.969 -3.803 1.00 86.06 84 PHE A C 1
ATOM 626 O O . PHE A 1 84 ? 13.912 -11.838 -3.604 1.00 86.06 84 PHE A O 1
ATOM 633 N N . ALA A 1 85 ? 12.321 -10.939 -4.901 1.00 85.75 85 ALA A N 1
ATOM 634 C CA . ALA A 1 85 ? 12.453 -11.851 -6.027 1.00 85.75 85 ALA A CA 1
ATOM 635 C C . ALA A 1 85 ? 11.962 -11.153 -7.299 1.00 85.75 85 ALA A C 1
ATOM 637 O O . ALA A 1 85 ? 11.110 -10.264 -7.220 1.00 85.75 85 ALA A O 1
ATOM 638 N N . ALA A 1 86 ? 12.486 -11.559 -8.456 1.00 85.12 86 ALA A N 1
ATOM 639 C CA . ALA A 1 86 ? 11.960 -11.143 -9.751 1.00 85.12 86 ALA A CA 1
ATOM 640 C C . ALA A 1 86 ? 10.579 -11.793 -10.008 1.00 85.12 86 ALA A C 1
ATOM 642 O O . ALA A 1 86 ? 10.256 -12.809 -9.381 1.00 85.12 86 ALA A O 1
ATOM 643 N N . PRO A 1 87 ? 9.693 -11.185 -10.815 1.00 88.69 87 PRO A N 1
ATOM 644 C CA . PRO A 1 87 ? 9.815 -9.838 -11.374 1.00 88.69 87 PRO A CA 1
ATOM 645 C C . PRO A 1 87 ? 9.657 -8.729 -10.312 1.00 88.69 87 PRO A C 1
ATOM 647 O O . PRO A 1 87 ? 8.743 -8.771 -9.477 1.00 88.69 87 PRO A O 1
ATOM 650 N N . PHE A 1 88 ? 10.563 -7.744 -10.313 1.00 90.56 88 PHE A N 1
ATOM 651 C CA . PHE A 1 88 ? 10.509 -6.627 -9.365 1.00 90.56 88 PHE A CA 1
ATOM 652 C C . PHE A 1 88 ? 9.485 -5.600 -9.811 1.00 90.56 88 PHE A C 1
ATOM 654 O O . PHE A 1 88 ? 9.252 -5.400 -11.003 1.00 90.56 88 PHE A O 1
ATOM 661 N N . GLY A 1 89 ? 8.861 -4.932 -8.851 1.00 91.69 89 GLY A N 1
ATOM 662 C CA . GLY A 1 89 ? 7.718 -4.132 -9.225 1.00 91.69 89 GLY A CA 1
ATOM 663 C C . GLY A 1 89 ? 6.884 -3.597 -8.083 1.00 91.69 89 GLY A C 1
ATOM 664 O O . GLY A 1 89 ? 7.231 -3.711 -6.905 1.00 91.69 89 GLY A O 1
ATOM 665 N N . VAL A 1 90 ? 5.757 -3.019 -8.474 1.00 94.94 90 VAL A N 1
ATOM 666 C CA . VAL A 1 90 ? 4.746 -2.497 -7.563 1.00 94.94 90 VAL A CA 1
ATOM 667 C C . VAL A 1 90 ? 3.608 -3.504 -7.481 1.00 94.94 90 VAL A C 1
ATOM 669 O O . VAL A 1 90 ? 3.175 -4.075 -8.489 1.00 94.94 90 VAL A O 1
ATOM 672 N N . ARG A 1 91 ? 3.157 -3.761 -6.260 1.00 95.44 91 ARG A N 1
ATOM 673 C CA . ARG A 1 91 ? 2.040 -4.645 -5.937 1.00 95.44 91 ARG A CA 1
ATOM 674 C C . ARG A 1 91 ? 1.035 -3.904 -5.073 1.00 95.44 91 ARG A C 1
ATOM 676 O O . ARG A 1 91 ? 1.384 -2.893 -4.463 1.00 95.44 91 ARG A O 1
ATOM 683 N N . ALA A 1 92 ? -0.181 -4.422 -5.002 1.00 96.88 92 ALA A N 1
ATOM 684 C CA . ALA A 1 92 ? -1.181 -3.940 -4.065 1.00 96.88 92 ALA A CA 1
ATOM 685 C C . ALA A 1 92 ? -2.011 -5.084 -3.479 1.00 96.88 92 ALA A C 1
ATOM 687 O O . ALA A 1 92 ? -2.217 -6.108 -4.128 1.00 96.88 92 ALA A O 1
ATOM 688 N N . ARG A 1 93 ? -2.504 -4.902 -2.254 1.00 97.19 93 ARG A N 1
ATOM 689 C CA . ARG A 1 93 ? -3.523 -5.755 -1.627 1.00 97.19 93 ARG A CA 1
ATOM 690 C C . ARG A 1 93 ? -4.546 -4.892 -0.911 1.00 97.19 93 ARG A C 1
ATOM 692 O O . ARG A 1 93 ? -4.207 -3.823 -0.415 1.00 97.19 93 ARG A O 1
ATOM 699 N N . PHE A 1 94 ? -5.772 -5.389 -0.819 1.00 95.62 94 PHE A N 1
ATOM 700 C CA . PHE A 1 94 ? -6.851 -4.720 -0.098 1.00 95.62 94 PHE A CA 1
ATOM 701 C C . PHE A 1 94 ? -7.124 -5.395 1.238 1.00 95.62 94 PHE A C 1
ATOM 703 O O . PHE A 1 94 ? -6.998 -6.613 1.351 1.00 95.62 94 PHE A O 1
ATOM 710 N N . THR A 1 95 ? -7.582 -4.615 2.207 1.00 94.50 95 THR A N 1
ATOM 711 C CA . THR A 1 95 ? -8.193 -5.094 3.450 1.00 94.50 95 THR A CA 1
ATOM 712 C C . THR A 1 95 ? -9.408 -4.223 3.777 1.00 94.50 95 THR A C 1
ATOM 714 O O . THR A 1 95 ? -9.465 -3.054 3.398 1.00 94.50 95 THR A O 1
ATOM 717 N N . ARG A 1 96 ? -10.426 -4.803 4.417 1.00 88.44 96 ARG A N 1
ATOM 718 C CA . ARG A 1 96 ? -11.641 -4.095 4.872 1.00 88.44 96 ARG A CA 1
ATOM 719 C C . ARG A 1 96 ? -11.799 -4.116 6.392 1.00 88.44 96 ARG A C 1
ATOM 721 O O . ARG A 1 96 ? -12.709 -3.500 6.924 1.00 88.44 96 ARG A O 1
ATOM 728 N N . ASP A 1 97 ? -10.919 -4.832 7.073 1.00 88.00 97 ASP A N 1
ATOM 729 C CA . ASP A 1 97 ? -11.015 -5.202 8.481 1.00 88.00 97 ASP A CA 1
ATOM 730 C C . ASP A 1 97 ? -9.687 -4.920 9.197 1.00 88.00 97 ASP A C 1
ATOM 732 O O . ASP A 1 97 ? -9.230 -5.697 10.030 1.00 88.00 97 ASP A O 1
ATOM 736 N N . LEU A 1 98 ? -9.049 -3.798 8.842 1.00 85.00 98 LEU A N 1
ATOM 737 C CA . LEU A 1 98 ? -7.818 -3.303 9.469 1.00 85.00 98 LEU A CA 1
ATOM 738 C C . LEU A 1 98 ? -6.692 -4.352 9.491 1.00 85.00 98 LEU A C 1
ATOM 740 O O . LEU A 1 98 ? -6.000 -4.544 10.489 1.00 85.00 98 LEU A O 1
ATOM 744 N N . GLY A 1 99 ? -6.504 -5.041 8.365 1.00 88.69 99 GLY A N 1
ATOM 745 C CA . GLY A 1 99 ? -5.424 -6.005 8.173 1.00 88.69 99 GLY A CA 1
ATOM 746 C C . GLY A 1 99 ? -5.677 -7.378 8.795 1.00 88.69 99 GLY A C 1
ATOM 747 O O . GLY A 1 99 ? -4.755 -8.199 8.811 1.00 88.69 99 GLY A O 1
ATOM 748 N N . VAL A 1 100 ? -6.897 -7.655 9.277 1.00 90.25 100 VAL A N 1
ATOM 749 C CA . VAL A 1 100 ? -7.285 -8.990 9.751 1.00 90.25 100 VAL A CA 1
ATOM 750 C C . VAL A 1 100 ? -7.297 -9.974 8.579 1.00 90.25 100 VAL A C 1
ATOM 752 O O . VAL A 1 100 ? -6.634 -11.015 8.634 1.00 90.25 100 VAL A O 1
ATOM 755 N N . THR A 1 101 ? -7.959 -9.620 7.483 1.00 95.06 101 THR A N 1
ATOM 756 C CA . THR A 1 101 ? -7.926 -10.354 6.221 1.00 95.06 101 THR A CA 1
ATOM 757 C C . THR A 1 101 ? -7.403 -9.478 5.091 1.00 95.06 101 THR A C 1
ATOM 759 O O . THR A 1 101 ? -7.490 -8.248 5.103 1.00 95.06 101 THR A O 1
ATOM 762 N N . TRP A 1 102 ? -6.813 -10.136 4.095 1.00 96.62 102 TRP A N 1
ATOM 763 C CA . TRP A 1 102 ? -6.211 -9.484 2.941 1.00 96.62 102 TRP A CA 1
ATOM 764 C C . TRP A 1 102 ? -6.670 -10.168 1.660 1.00 96.62 102 TRP A C 1
ATOM 766 O O . TRP A 1 102 ? -6.680 -11.394 1.567 1.00 96.62 102 TRP A O 1
ATOM 776 N N . GLY A 1 103 ? -7.007 -9.362 0.657 1.00 95.31 103 GLY A N 1
ATOM 777 C CA . GLY A 1 103 ? -7.326 -9.840 -0.681 1.00 95.31 103 GLY A CA 1
ATOM 778 C C . GLY A 1 103 ? -6.110 -10.389 -1.432 1.00 95.31 103 GLY A C 1
ATOM 779 O O . GLY A 1 103 ? -4.962 -10.336 -0.966 1.00 95.31 103 GLY A O 1
ATOM 780 N N . ALA A 1 104 ? -6.378 -10.891 -2.639 1.00 94.06 104 ALA A N 1
ATOM 781 C CA . ALA A 1 104 ? -5.348 -11.331 -3.573 1.00 94.06 104 ALA A CA 1
ATOM 782 C C . ALA A 1 104 ? -4.343 -10.205 -3.885 1.00 94.06 104 ALA A C 1
ATOM 784 O O . ALA A 1 104 ? -4.681 -9.020 -3.858 1.00 94.06 104 ALA A O 1
ATOM 785 N N . GLU A 1 105 ? -3.092 -10.585 -4.164 1.00 94.31 105 GLU A N 1
ATOM 786 C CA . GLU A 1 105 ? -2.084 -9.634 -4.638 1.00 94.31 105 GLU A CA 1
ATOM 787 C C . GLU A 1 105 ? -2.411 -9.199 -6.062 1.00 94.31 105 GLU A C 1
ATOM 789 O O . GLU A 1 105 ? -2.615 -10.029 -6.944 1.00 94.31 105 GLU A O 1
ATOM 794 N N . MET A 1 106 ? -2.397 -7.892 -6.285 1.00 94.00 106 MET A N 1
ATOM 795 C CA . MET A 1 106 ? -2.515 -7.285 -7.600 1.00 94.00 106 MET A CA 1
ATOM 796 C C . MET A 1 106 ? -1.141 -6.830 -8.081 1.00 94.00 106 MET A C 1
ATOM 798 O O . MET A 1 106 ? -0.377 -6.210 -7.336 1.00 94.00 106 MET A O 1
ATOM 802 N N . VAL A 1 107 ? -0.829 -7.126 -9.341 1.00 92.31 107 VAL A N 1
ATOM 803 C CA . VAL A 1 107 ? 0.391 -6.672 -10.015 1.00 92.31 107 VAL A CA 1
ATOM 804 C C . VAL A 1 107 ? 0.104 -5.346 -10.706 1.00 92.31 107 VAL A C 1
ATOM 806 O O . VAL A 1 107 ? -0.679 -5.305 -11.646 1.00 92.31 107 VAL A O 1
ATOM 809 N N . LEU A 1 108 ? 0.729 -4.260 -10.243 1.00 92.81 108 LEU A N 1
ATOM 810 C CA . LEU A 1 108 ? 0.590 -2.944 -10.883 1.00 92.81 108 LEU A CA 1
ATOM 811 C C . LEU A 1 108 ? 1.710 -2.698 -11.899 1.00 92.81 108 LEU A C 1
ATOM 813 O O . LEU A 1 108 ? 1.492 -2.119 -12.959 1.00 92.81 108 LEU A O 1
ATOM 817 N N . ARG A 1 109 ? 2.924 -3.150 -11.564 1.00 89.75 109 ARG A N 1
ATOM 818 C CA . ARG A 1 109 ? 4.127 -3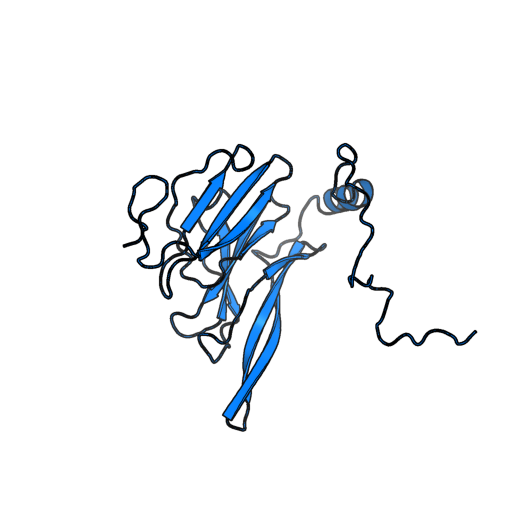.099 -12.406 1.00 89.75 109 ARG A CA 1
ATOM 819 C C . ARG A 1 109 ? 5.005 -4.287 -12.085 1.00 89.75 109 ARG A C 1
ATOM 821 O O . ARG A 1 109 ? 5.147 -4.602 -10.911 1.00 89.75 109 ARG A O 1
ATOM 828 N N . ASP A 1 110 ? 5.643 -4.900 -13.061 1.00 90.62 110 ASP A N 1
ATOM 829 C CA . ASP A 1 110 ? 6.558 -6.035 -12.885 1.00 90.62 110 ASP A CA 1
ATOM 830 C C . ASP A 1 110 ? 7.783 -5.952 -13.813 1.00 90.62 110 ASP A C 1
ATOM 832 O O . ASP A 1 110 ? 8.557 -6.894 -13.951 1.00 90.62 110 ASP A O 1
ATOM 836 N N . ASP A 1 111 ? 8.002 -4.779 -14.394 1.00 83.12 111 ASP A N 1
ATOM 837 C CA . ASP A 1 111 ? 9.027 -4.500 -15.390 1.00 83.12 111 ASP A CA 1
ATOM 838 C C . ASP A 1 111 ? 10.177 -3.647 -14.834 1.00 83.12 111 ASP A C 1
ATOM 840 O O . ASP A 1 111 ? 10.899 -2.985 -15.582 1.00 83.12 111 ASP A O 1
ATOM 844 N N . ILE A 1 112 ? 10.369 -3.640 -13.510 1.00 88.00 112 ILE A N 1
ATOM 845 C CA . ILE A 1 112 ? 11.506 -2.943 -12.909 1.00 88.00 112 ILE A CA 1
ATOM 846 C C . ILE A 1 112 ? 12.729 -3.867 -12.938 1.00 88.00 112 ILE A C 1
ATOM 848 O O . ILE A 1 112 ? 12.708 -4.926 -12.314 1.00 88.00 112 ILE A O 1
ATOM 852 N N . PRO A 1 113 ? 13.833 -3.473 -13.598 1.00 84.19 113 PRO A N 1
ATOM 853 C CA . PRO A 1 113 ? 14.981 -4.359 -13.789 1.00 84.19 113 PRO A CA 1
ATOM 854 C C . PRO A 1 113 ? 15.892 -4.475 -12.557 1.00 84.19 113 PRO A C 1
ATOM 856 O O . PRO A 1 113 ? 16.780 -5.320 -12.523 1.00 84.19 113 PRO A O 1
ATOM 859 N N . VAL A 1 114 ? 15.712 -3.620 -11.544 1.00 85.69 114 VAL A N 1
ATOM 860 C CA . VAL A 1 114 ? 16.591 -3.537 -10.367 1.00 85.69 114 VAL A CA 1
ATOM 861 C C . VAL A 1 114 ? 15.774 -3.719 -9.089 1.00 85.69 114 VAL A C 1
ATOM 863 O O . VAL A 1 114 ? 14.831 -2.967 -8.855 1.00 85.69 114 VAL A O 1
ATOM 866 N N . ALA A 1 115 ? 16.177 -4.659 -8.228 1.00 84.25 115 ALA A N 1
ATOM 867 C CA . ALA A 1 115 ? 15.494 -4.972 -6.967 1.00 84.25 115 ALA A CA 1
ATOM 868 C C . ALA A 1 115 ? 15.251 -3.727 -6.092 1.00 84.25 115 ALA A C 1
ATOM 870 O O . ALA A 1 115 ? 14.114 -3.407 -5.739 1.00 84.25 115 ALA A O 1
ATOM 871 N N . ASP A 1 116 ? 16.309 -2.967 -5.807 1.00 83.06 116 ASP A N 1
ATOM 872 C CA . ASP A 1 116 ? 16.236 -1.705 -5.059 1.00 83.06 116 ASP A CA 1
ATOM 873 C C . ASP A 1 116 ? 15.964 -0.483 -5.948 1.00 83.06 116 ASP A C 1
ATOM 875 O O . ASP A 1 116 ? 16.096 0.654 -5.506 1.00 83.06 116 ASP A O 1
ATOM 879 N N . GLY A 1 117 ? 15.543 -0.706 -7.195 1.00 83.12 117 GLY A N 1
ATOM 880 C CA . GLY A 1 117 ? 15.227 0.358 -8.139 1.00 83.12 117 GLY A CA 1
ATOM 881 C C . GLY A 1 117 ? 13.933 1.101 -7.824 1.00 83.12 117 GLY A C 1
ATOM 882 O O . GLY A 1 117 ? 13.728 2.179 -8.370 1.00 83.12 117 GLY A O 1
ATOM 883 N N . LEU A 1 118 ? 13.069 0.536 -6.975 1.00 85.00 118 LEU A N 1
ATOM 884 C CA . LEU A 1 118 ? 11.798 1.137 -6.578 1.00 85.00 118 LEU A CA 1
ATOM 885 C C . LEU A 1 118 ? 11.878 1.856 -5.229 1.00 85.00 118 LEU A C 1
ATOM 887 O O . LEU A 1 118 ? 12.517 1.378 -4.284 1.00 85.00 118 LEU A O 1
ATOM 891 N N . VAL A 1 119 ? 11.157 2.972 -5.126 1.00 85.56 119 VAL A N 1
ATOM 892 C CA . VAL A 1 119 ? 10.963 3.724 -3.884 1.00 85.56 119 VAL A CA 1
ATOM 893 C C . VAL A 1 119 ? 9.516 4.218 -3.783 1.00 85.56 119 VAL A C 1
ATOM 895 O O . VAL A 1 119 ? 8.969 4.741 -4.751 1.00 85.56 119 VAL A O 1
ATOM 898 N N . GLN A 1 120 ? 8.933 4.016 -2.595 1.00 85.25 120 GLN A N 1
ATOM 899 C CA . GLN A 1 120 ? 7.674 4.572 -2.085 1.00 85.25 120 GLN A CA 1
ATOM 900 C C . GLN A 1 120 ? 6.501 4.612 -3.085 1.00 85.25 120 GLN A C 1
ATOM 902 O O . GLN A 1 120 ? 6.124 5.692 -3.533 1.00 85.25 120 GLN A O 1
ATOM 907 N N . PRO A 1 121 ? 5.880 3.464 -3.417 1.00 93.31 121 PRO A N 1
ATOM 908 C CA . PRO A 1 121 ? 4.609 3.488 -4.126 1.00 93.31 121 PRO A CA 1
ATOM 909 C C . PRO A 1 121 ? 3.529 4.135 -3.249 1.00 93.31 121 PRO A C 1
ATOM 911 O O . PRO A 1 121 ? 3.348 3.712 -2.112 1.00 93.31 121 PRO A O 1
ATOM 914 N N . GLN A 1 122 ? 2.826 5.139 -3.762 1.00 93.94 122 GLN A N 1
ATOM 915 C CA . GLN A 1 122 ? 1.763 5.876 -3.072 1.00 93.94 122 GLN A CA 1
ATOM 916 C C . GLN A 1 122 ? 0.498 5.811 -3.916 1.00 93.94 122 GLN A C 1
ATOM 918 O O . GLN A 1 122 ? 0.549 6.133 -5.102 1.00 93.94 122 GLN A O 1
ATOM 923 N N . THR A 1 123 ? -0.622 5.399 -3.325 1.00 95.19 123 THR A N 1
ATOM 924 C CA . THR A 1 123 ? -1.898 5.274 -4.039 1.00 95.19 123 THR A CA 1
ATOM 925 C C . THR A 1 123 ? -2.856 6.378 -3.622 1.00 95.19 123 THR A C 1
ATOM 927 O O . THR A 1 123 ? -2.975 6.681 -2.439 1.00 95.19 123 THR A O 1
ATOM 930 N N . VAL A 1 124 ? -3.568 6.948 -4.588 1.00 90.25 124 VAL A N 1
ATOM 931 C CA . VAL A 1 124 ? -4.687 7.869 -4.368 1.00 90.25 124 VAL A CA 1
ATOM 932 C C . VAL A 1 124 ? -5.925 7.365 -5.100 1.00 90.25 124 VAL A C 1
ATOM 934 O O . VAL A 1 124 ? -5.815 6.738 -6.157 1.00 90.25 124 VAL A O 1
ATOM 937 N N . GLU A 1 125 ? -7.102 7.639 -4.546 1.00 83.62 125 GLU A N 1
ATOM 938 C CA . GLU A 1 125 ? -8.377 7.458 -5.242 1.00 83.62 125 GLU A CA 1
ATOM 939 C C . GLU A 1 125 ? -8.706 8.730 -6.029 1.00 83.62 125 GLU A C 1
ATOM 941 O O . GLU A 1 125 ? -8.654 9.840 -5.499 1.00 83.62 125 GLU A O 1
ATOM 946 N N . LEU A 1 126 ? -9.014 8.574 -7.312 1.00 81.06 126 LEU A N 1
ATOM 947 C CA . LEU A 1 126 ? -9.423 9.654 -8.200 1.00 81.06 126 LEU A CA 1
ATOM 948 C C . LEU A 1 126 ? -10.941 9.867 -8.123 1.00 81.06 126 LEU A C 1
ATOM 950 O O . LEU A 1 126 ? -11.704 8.989 -7.725 1.00 81.06 126 LEU A O 1
ATOM 954 N N . SER A 1 127 ? -11.407 11.035 -8.564 1.00 77.38 127 SER A N 1
ATOM 955 C CA . SER A 1 127 ? -12.822 11.449 -8.488 1.00 77.38 127 SER A CA 1
ATOM 956 C C . SER A 1 127 ? -13.800 10.608 -9.326 1.00 77.38 127 SER A C 1
ATOM 958 O O . SER A 1 127 ? -15.024 10.757 -9.222 1.00 77.38 127 SER A O 1
ATOM 960 N N . ASP A 1 128 ? -13.282 9.735 -10.185 1.00 70.81 128 ASP A N 1
ATOM 961 C CA . ASP A 1 128 ? -14.049 8.765 -10.960 1.00 70.81 128 ASP A CA 1
ATOM 962 C C . ASP A 1 128 ? -14.061 7.358 -10.335 1.00 70.81 128 ASP A C 1
ATOM 964 O O . ASP A 1 128 ? -14.605 6.432 -10.934 1.00 70.81 128 ASP A O 1
ATOM 968 N N . GLY A 1 129 ? -13.477 7.199 -9.142 1.00 70.31 129 GLY A N 1
ATOM 969 C CA . GLY A 1 129 ? -13.372 5.931 -8.418 1.00 70.31 129 GLY A CA 1
ATOM 970 C C . GLY A 1 129 ? -12.238 5.025 -8.905 1.00 70.31 129 GLY A C 1
ATOM 971 O O . GLY A 1 129 ? -12.107 3.898 -8.429 1.00 70.31 129 GLY A O 1
ATOM 972 N N . THR A 1 130 ? -11.416 5.476 -9.859 1.00 83.00 130 THR A N 1
ATOM 973 C CA . THR A 1 130 ? -10.186 4.761 -10.220 1.00 83.00 130 THR A CA 1
ATOM 974 C C . THR A 1 130 ? -9.067 5.075 -9.235 1.00 83.00 130 THR A C 1
ATOM 976 O O . THR A 1 130 ? -9.076 6.098 -8.559 1.00 83.00 130 THR A O 1
ATOM 979 N N . LEU A 1 131 ? -8.087 4.185 -9.140 1.00 88.56 131 LEU A N 1
ATOM 980 C CA . LEU A 1 131 ? -6.908 4.363 -8.304 1.00 88.56 131 LEU A CA 1
ATOM 981 C C . LEU A 1 131 ? -5.729 4.789 -9.170 1.00 88.56 131 LEU A C 1
ATOM 983 O O . LEU A 1 131 ? -5.578 4.330 -10.304 1.00 88.56 131 LEU A O 1
ATOM 987 N N . PHE A 1 132 ? -4.866 5.638 -8.630 1.00 94.56 132 PHE A N 1
ATOM 988 C CA . PHE A 1 132 ? -3.591 5.978 -9.242 1.00 94.56 132 PHE A CA 1
ATOM 989 C C . PHE A 1 132 ? -2.461 5.729 -8.255 1.00 94.56 132 PHE A C 1
ATOM 991 O O . PHE A 1 132 ? -2.459 6.285 -7.161 1.00 94.56 132 PHE A O 1
ATOM 998 N N . THR A 1 133 ? -1.494 4.904 -8.648 1.00 96.44 133 THR A N 1
ATOM 999 C CA . THR A 1 133 ? -0.301 4.622 -7.849 1.00 96.44 133 THR A CA 1
ATOM 1000 C C . THR A 1 133 ? 0.916 5.276 -8.485 1.00 96.44 133 THR A C 1
ATOM 10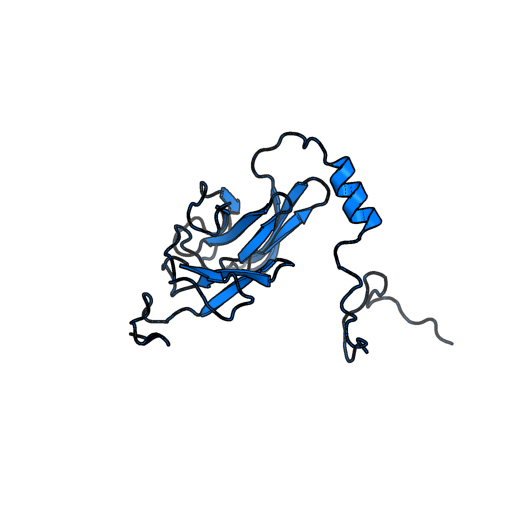02 O O . THR A 1 133 ? 1.328 4.880 -9.576 1.00 96.44 133 THR A O 1
ATOM 1005 N N . LEU A 1 134 ? 1.500 6.254 -7.794 1.00 96.25 134 LEU A N 1
ATOM 1006 C CA . LEU A 1 134 ? 2.779 6.883 -8.126 1.00 96.25 134 LEU A CA 1
ATOM 1007 C C . LEU A 1 134 ? 3.923 6.075 -7.509 1.00 96.25 134 LEU A C 1
ATOM 1009 O O . LEU A 1 134 ? 3.772 5.561 -6.407 1.00 96.25 134 LEU A O 1
ATOM 1013 N N . PHE A 1 135 ? 5.071 5.983 -8.171 1.00 92.75 135 PHE A N 1
ATOM 1014 C CA . PHE A 1 135 ? 6.280 5.372 -7.614 1.00 92.75 135 PHE A CA 1
ATOM 1015 C C . PHE A 1 135 ? 7.537 5.952 -8.266 1.00 92.75 135 PHE A C 1
ATOM 1017 O O . PHE A 1 135 ? 7.507 6.393 -9.413 1.00 92.75 135 PHE A O 1
ATOM 1024 N N . THR A 1 136 ? 8.675 5.878 -7.579 1.00 93.25 136 THR A N 1
ATOM 1025 C CA . THR A 1 136 ? 9.983 6.100 -8.213 1.00 93.25 136 THR A CA 1
ATOM 1026 C C . THR A 1 136 ? 10.560 4.756 -8.624 1.00 93.25 136 THR A C 1
ATOM 1028 O O . THR A 1 136 ? 10.550 3.829 -7.821 1.00 93.25 136 THR A O 1
ATOM 1031 N N . GLY A 1 137 ? 11.054 4.639 -9.855 1.00 90.38 137 GLY A N 1
ATOM 1032 C CA . GLY A 1 137 ? 11.711 3.456 -10.406 1.00 90.38 137 GLY A CA 1
ATOM 1033 C C . GLY A 1 137 ? 13.119 3.759 -10.917 1.00 90.38 137 GLY A C 1
ATOM 1034 O O . GLY A 1 137 ? 13.486 4.912 -11.122 1.00 90.38 137 GLY A O 1
ATOM 1035 N N . THR A 1 138 ? 13.912 2.719 -11.167 1.00 92.50 138 THR A N 1
ATOM 1036 C CA . THR A 1 138 ? 15.237 2.819 -11.795 1.00 92.50 138 THR A CA 1
ATOM 1037 C C . THR A 1 138 ? 15.257 1.970 -13.048 1.00 92.50 138 THR A C 1
ATOM 1039 O O . THR A 1 138 ? 14.930 0.785 -12.997 1.00 92.50 138 THR A O 1
ATOM 1042 N N . LYS A 1 139 ? 15.676 2.564 -14.165 1.00 89.00 139 LYS A N 1
ATOM 1043 C CA . LYS A 1 139 ? 15.925 1.851 -15.421 1.00 89.00 139 LYS A CA 1
ATOM 1044 C C . LYS A 1 139 ? 17.418 1.722 -15.694 1.00 89.00 139 LYS A C 1
ATOM 1046 O O . LYS A 1 139 ? 18.209 2.555 -15.248 1.00 89.00 139 LYS A O 1
ATOM 1051 N N . VAL A 1 140 ? 17.776 0.700 -16.464 1.00 89.25 140 VAL A N 1
ATOM 1052 C CA . VAL A 1 140 ? 19.119 0.530 -17.028 1.00 89.25 140 VAL A CA 1
ATOM 1053 C C . VAL A 1 140 ? 19.117 1.126 -18.436 1.00 89.25 140 VAL A C 1
ATOM 1055 O O . VAL A 1 140 ? 18.227 0.850 -19.239 1.00 89.25 140 VAL A O 1
ATOM 1058 N N . LEU A 1 141 ? 20.063 2.017 -18.709 1.00 89.88 141 LEU A N 1
ATOM 1059 C CA . LEU A 1 141 ? 20.252 2.660 -20.005 1.00 89.88 141 LEU A CA 1
ATOM 1060 C C . LEU A 1 141 ? 21.019 1.725 -20.946 1.00 89.88 141 LEU A C 1
ATOM 1062 O O . LEU A 1 141 ? 21.757 0.854 -20.495 1.00 89.88 141 LEU A O 1
ATOM 1066 N N . LYS A 1 142 ? 20.924 1.963 -22.260 1.00 90.94 142 LYS A N 1
ATOM 1067 C CA . LYS A 1 142 ? 21.712 1.220 -23.263 1.00 90.94 142 LYS A CA 1
ATOM 1068 C C . LYS A 1 142 ? 23.226 1.313 -23.025 1.00 90.94 142 LYS A C 1
ATOM 1070 O O . LYS A 1 142 ? 23.951 0.396 -23.371 1.00 90.94 142 LYS A O 1
ATOM 1075 N N . THR A 1 143 ? 23.688 2.396 -22.400 1.00 93.94 143 THR A N 1
ATOM 1076 C CA . THR A 1 143 ? 25.090 2.611 -22.010 1.00 93.94 143 THR A CA 1
ATOM 1077 C C . THR A 1 143 ? 25.508 1.834 -20.753 1.00 93.94 143 THR A C 1
ATOM 1079 O O . THR A 1 143 ? 26.623 2.008 -20.279 1.00 93.94 143 THR A O 1
ATOM 1082 N N . GLY A 1 144 ? 24.614 1.041 -20.149 1.00 90.19 144 GLY A N 1
ATOM 1083 C CA . GLY A 1 144 ? 24.841 0.340 -18.879 1.00 90.19 144 GLY A CA 1
ATOM 1084 C C . GLY A 1 144 ? 24.611 1.198 -17.626 1.00 90.19 144 GLY A C 1
ATOM 1085 O O . GLY A 1 144 ? 24.514 0.664 -16.521 1.00 90.19 144 GLY A O 1
ATOM 1086 N N . GLY A 1 145 ? 24.460 2.519 -17.775 1.00 91.69 145 GLY A N 1
ATOM 1087 C CA . GLY A 1 145 ? 24.160 3.429 -16.667 1.00 91.69 145 GLY A CA 1
ATOM 1088 C C . GLY A 1 145 ? 22.766 3.215 -16.065 1.00 91.69 145 GLY A C 1
ATOM 1089 O O . GLY A 1 145 ? 21.866 2.673 -16.705 1.00 91.69 145 GLY A O 1
ATOM 1090 N N . ARG A 1 146 ? 22.553 3.684 -14.831 1.00 92.19 146 ARG A N 1
ATOM 1091 C CA . ARG A 1 146 ? 21.240 3.667 -14.163 1.00 92.19 146 ARG A CA 1
ATOM 1092 C C . ARG A 1 146 ? 20.626 5.059 -14.154 1.00 92.19 146 ARG A C 1
ATOM 1094 O O . ARG A 1 146 ? 21.328 6.043 -13.945 1.00 92.19 146 ARG A O 1
ATOM 1101 N N . ARG A 1 147 ? 19.309 5.145 -14.346 1.00 92.12 147 ARG A N 1
ATOM 1102 C CA . ARG A 1 147 ? 18.567 6.409 -14.245 1.00 92.12 147 ARG A CA 1
ATOM 1103 C C . ARG A 1 147 ? 17.262 6.221 -13.485 1.00 92.12 147 ARG A C 1
ATOM 1105 O O . ARG A 1 147 ? 16.461 5.357 -13.847 1.00 92.12 147 ARG A O 1
ATOM 1112 N N . SER A 1 148 ? 17.043 7.066 -12.483 1.00 92.62 148 SER A N 1
ATOM 1113 C CA . SER A 1 148 ? 15.770 7.142 -11.769 1.00 92.62 148 SER A CA 1
ATOM 1114 C C . SER A 1 148 ? 14.695 7.804 -12.630 1.00 92.62 148 SER A C 1
ATOM 1116 O O . SER A 1 148 ? 14.981 8.686 -13.443 1.00 92.62 148 SER A O 1
ATOM 1118 N N . PHE A 1 149 ? 13.452 7.381 -12.451 1.00 89.12 149 PHE A N 1
ATOM 1119 C CA . PHE A 1 149 ? 12.271 7.974 -13.063 1.00 89.12 149 PHE A CA 1
ATOM 1120 C C . PHE A 1 149 ? 11.108 7.947 -12.075 1.00 89.12 149 PHE A C 1
ATOM 1122 O O . PHE A 1 149 ? 11.077 7.109 -11.178 1.00 89.12 149 PHE A O 1
ATOM 1129 N N . ILE A 1 150 ? 10.140 8.836 -12.269 1.00 94.25 150 ILE A N 1
ATOM 1130 C CA . ILE A 1 150 ? 8.842 8.760 -11.600 1.00 94.25 150 ILE A CA 1
ATOM 1131 C C . ILE A 1 150 ? 7.879 8.084 -12.576 1.00 94.25 150 ILE A C 1
ATOM 1133 O O . ILE A 1 150 ? 7.802 8.468 -13.742 1.00 94.25 150 ILE A O 1
ATOM 1137 N N . GLY A 1 151 ? 7.209 7.035 -12.116 1.00 89.00 151 GLY A N 1
ATOM 1138 C CA . GLY A 1 151 ? 6.214 6.278 -12.860 1.00 89.00 151 GLY A CA 1
ATOM 1139 C C . GLY A 1 151 ? 4.856 6.335 -12.174 1.00 89.00 151 GLY A C 1
ATOM 1140 O O . GLY A 1 151 ? 4.747 6.647 -10.988 1.00 89.00 151 GLY A O 1
ATOM 1141 N N . GLY A 1 152 ? 3.816 6.025 -12.940 1.00 92.88 152 GLY A N 1
ATOM 1142 C CA . GLY A 1 152 ? 2.445 6.000 -12.460 1.00 92.88 152 GLY A CA 1
ATOM 1143 C C . GLY A 1 152 ? 1.657 4.868 -13.099 1.00 92.88 152 GLY A C 1
ATOM 1144 O O . GLY A 1 152 ? 1.919 4.476 -14.237 1.00 92.88 152 GLY A O 1
ATOM 1145 N N . THR A 1 153 ? 0.688 4.330 -12.374 1.00 90.69 153 THR A N 1
ATOM 1146 C CA . THR A 1 153 ? -0.251 3.332 -12.891 1.00 90.69 153 THR A CA 1
ATOM 1147 C C . THR A 1 153 ? -1.649 3.724 -12.459 1.00 90.69 153 THR A C 1
ATOM 1149 O O . THR A 1 153 ? -1.897 3.863 -11.266 1.00 90.69 153 THR A O 1
ATOM 1152 N N . ARG A 1 154 ? -2.558 3.907 -13.421 1.00 92.38 154 ARG A N 1
ATOM 1153 C CA . ARG A 1 154 ? -3.992 4.059 -13.157 1.00 92.38 154 ARG A CA 1
ATOM 1154 C C . ARG A 1 154 ? -4.660 2.695 -13.270 1.00 92.38 154 ARG A C 1
ATOM 1156 O O . ARG A 1 154 ? -4.413 1.985 -14.241 1.00 92.38 154 ARG A O 1
ATOM 1163 N N . TRP A 1 155 ? -5.476 2.323 -12.295 1.00 90.00 155 TRP A N 1
ATOM 1164 C CA . TRP A 1 155 ? -6.037 0.980 -12.183 1.00 90.00 155 TRP A CA 1
ATOM 1165 C C . TRP A 1 155 ? -7.351 0.978 -11.393 1.00 90.00 155 TRP A C 1
ATOM 1167 O O . TRP A 1 155 ? -7.770 1.995 -10.848 1.00 90.00 155 TRP A O 1
ATOM 1177 N N . THR A 1 156 ? -8.040 -0.161 -11.353 1.00 86.12 156 THR A N 1
ATOM 1178 C CA . THR A 1 156 ? -9.277 -0.349 -10.579 1.00 86.12 156 THR A CA 1
ATOM 1179 C C . THR A 1 156 ? -9.253 -1.686 -9.869 1.00 86.12 156 THR A C 1
ATOM 1181 O O . THR A 1 156 ? -8.601 -2.608 -10.352 1.00 86.12 156 THR A O 1
ATOM 1184 N N . ARG A 1 157 ? -10.034 -1.812 -8.793 1.00 77.50 157 ARG A N 1
ATOM 1185 C CA . ARG A 1 157 ? -10.251 -3.088 -8.106 1.00 77.50 157 ARG A CA 1
ATOM 1186 C C . ARG A 1 157 ? -11.041 -4.090 -8.969 1.00 77.50 157 ARG A C 1
ATOM 1188 O O . ARG A 1 157 ? -10.513 -5.157 -9.231 1.00 77.50 157 ARG A O 1
ATOM 1195 N N . ASP A 1 158 ? -12.233 -3.709 -9.466 1.00 70.19 158 ASP A N 1
ATOM 1196 C CA . ASP A 1 158 ? -13.214 -4.651 -10.066 1.00 70.19 158 ASP A CA 1
ATOM 1197 C C . ASP A 1 158 ? -14.105 -4.077 -11.214 1.00 70.19 158 ASP A C 1
ATOM 1199 O O . ASP A 1 158 ? -15.209 -4.567 -11.426 1.00 70.19 158 ASP A O 1
ATOM 1203 N N . ARG A 1 159 ? -13.719 -2.994 -11.916 1.00 46.66 159 ARG A N 1
ATOM 1204 C CA . ARG A 1 159 ? -14.572 -2.155 -12.816 1.00 46.66 159 ARG A CA 1
ATOM 1205 C C . ARG A 1 159 ? -16.047 -2.602 -13.057 1.00 46.66 159 ARG A C 1
ATOM 1207 O O . ARG A 1 159 ? -16.343 -3.306 -14.021 1.00 46.66 159 ARG A O 1
ATOM 1214 N N . LYS A 1 160 ? -16.987 -2.002 -12.306 1.00 45.97 160 LYS A N 1
ATOM 1215 C CA . LYS A 1 160 ? -18.377 -1.664 -12.712 1.00 45.97 160 LYS A CA 1
ATOM 1216 C C . LYS A 1 160 ? -18.757 -0.271 -12.168 1.00 45.97 160 LYS A C 1
ATOM 1218 O O . LYS A 1 160 ? -18.124 0.213 -11.234 1.00 45.97 160 LYS A O 1
ATOM 1223 N N . ARG A 1 161 ? -19.739 0.398 -12.793 1.00 44.38 161 ARG A N 1
ATOM 1224 C CA . ARG A 1 161 ? -20.184 1.772 -12.462 1.00 44.38 161 ARG A CA 1
ATOM 1225 C C . ARG A 1 161 ? -20.793 1.826 -11.051 1.00 44.38 161 ARG A C 1
ATOM 1227 O O . ARG A 1 161 ? -21.621 0.984 -10.728 1.00 44.38 161 ARG A O 1
ATOM 1234 N N . LEU A 1 162 ? -20.385 2.813 -10.247 1.00 45.22 162 LEU A N 1
ATOM 1235 C CA . LEU A 1 162 ? -20.835 3.000 -8.861 1.00 45.22 162 LEU A CA 1
ATOM 1236 C C . LEU A 1 162 ? -22.233 3.640 -8.801 1.00 45.22 162 LEU A C 1
ATOM 1238 O O . LEU A 1 162 ? -22.429 4.744 -9.318 1.00 45.22 162 LEU A O 1
ATOM 1242 N N . GLU A 1 163 ? -23.182 2.974 -8.141 1.00 43.19 163 GLU A N 1
ATOM 1243 C CA . GLU A 1 163 ? -24.457 3.575 -7.726 1.00 43.19 163 GLU A CA 1
ATOM 1244 C C . GLU A 1 163 ? -24.212 4.611 -6.611 1.00 43.19 163 GLU A C 1
ATOM 1246 O O . GLU A 1 163 ? -23.334 4.433 -5.769 1.00 43.19 163 GLU A O 1
ATOM 1251 N N . GLY A 1 164 ? -24.929 5.740 -6.629 1.00 46.50 164 GLY A N 1
ATOM 1252 C CA . GLY A 1 164 ? -24.789 6.799 -5.612 1.00 46.50 164 GLY A CA 1
ATOM 1253 C C . GLY A 1 164 ? -23.552 7.706 -5.739 1.00 46.50 164 GLY A C 1
ATOM 1254 O O . GLY A 1 164 ? -23.346 8.587 -4.904 1.00 46.50 164 GLY A O 1
ATOM 1255 N N . ILE A 1 165 ? -22.738 7.558 -6.794 1.00 52.84 165 ILE A N 1
ATOM 1256 C CA . ILE A 1 165 ? -21.524 8.374 -7.008 1.00 52.84 165 ILE A CA 1
ATOM 1257 C C . ILE A 1 165 ? -21.810 9.882 -7.100 1.00 52.84 165 ILE A C 1
ATOM 1259 O O . ILE A 1 165 ? -20.981 10.697 -6.697 1.00 52.84 165 ILE A O 1
ATOM 1263 N N . GLU A 1 166 ? -22.992 10.265 -7.580 1.00 53.59 166 GLU A N 1
ATOM 1264 C CA . GLU A 1 166 ? -23.382 11.673 -7.687 1.00 53.59 166 GLU A CA 1
ATOM 1265 C C . GLU A 1 166 ? -23.669 12.318 -6.327 1.00 53.59 166 GLU A C 1
ATOM 1267 O O . GLU A 1 166 ? -23.314 13.477 -6.117 1.00 53.59 166 GLU A O 1
ATOM 1272 N N . GLU A 1 167 ? -24.185 11.549 -5.367 1.00 52.06 167 GLU A N 1
ATOM 1273 C CA . GLU A 1 167 ? -24.424 12.014 -3.998 1.00 52.06 167 GLU A CA 1
ATOM 1274 C C . GLU A 1 167 ? -23.105 12.228 -3.247 1.00 52.06 167 GLU A C 1
ATOM 1276 O O . GLU A 1 167 ? -22.882 13.253 -2.606 1.00 52.06 167 GLU A O 1
ATOM 1281 N N . LYS A 1 168 ? -22.149 11.312 -3.419 1.00 45.03 168 LYS A N 1
ATOM 1282 C CA . LYS A 1 168 ? -20.799 11.455 -2.859 1.00 45.03 168 LYS A CA 1
ATOM 1283 C C . LYS A 1 168 ? -20.052 12.652 -3.455 1.00 45.03 168 LYS A C 1
ATOM 1285 O O . LYS A 1 168 ? -19.398 13.399 -2.731 1.00 45.03 168 LYS A O 1
ATOM 1290 N N . ARG A 1 169 ? -20.185 12.883 -4.766 1.00 50.78 169 ARG A N 1
ATOM 1291 C CA . ARG A 1 169 ? -19.650 14.081 -5.437 1.00 50.78 169 ARG A CA 1
ATOM 1292 C C . ARG A 1 169 ? -20.322 15.359 -4.942 1.00 50.78 169 ARG A C 1
ATOM 1294 O O . ARG A 1 169 ? -19.643 16.370 -4.800 1.00 50.78 169 ARG A O 1
ATOM 1301 N N . ARG A 1 170 ? -21.630 15.324 -4.670 1.00 53.75 170 ARG A N 1
ATOM 1302 C CA . ARG A 1 170 ? -22.375 16.431 -4.055 1.00 53.75 170 ARG A CA 1
ATOM 1303 C C . ARG A 1 170 ? -21.828 16.755 -2.665 1.00 53.75 170 ARG A C 1
ATOM 1305 O O . ARG A 1 170 ? -21.434 17.891 -2.447 1.00 53.75 170 ARG A O 1
ATOM 1312 N N . LEU A 1 171 ? -21.660 15.763 -1.795 1.00 45.91 171 LEU A N 1
ATOM 1313 C CA . LEU A 1 171 ? -21.117 15.955 -0.444 1.00 45.91 171 LEU A CA 1
ATOM 1314 C C . LEU A 1 171 ? -19.674 16.476 -0.438 1.00 45.91 171 LEU A C 1
ATOM 1316 O O . LEU A 1 171 ? -19.331 17.311 0.390 1.00 45.91 171 LEU A O 1
ATOM 1320 N N . ILE A 1 172 ? -18.831 16.041 -1.377 1.00 46.16 172 ILE A N 1
ATOM 1321 C CA . ILE A 1 172 ? -17.463 16.567 -1.520 1.00 46.16 172 ILE A CA 1
ATOM 1322 C C . ILE A 1 172 ? -17.475 18.017 -2.026 1.00 46.16 172 ILE A C 1
ATOM 1324 O O . ILE A 1 172 ? -16.670 18.822 -1.570 1.00 46.16 172 ILE A O 1
ATOM 1328 N N . ARG A 1 173 ? -18.393 18.369 -2.933 1.00 46.19 173 ARG A N 1
ATOM 1329 C CA . ARG A 1 173 ? -18.570 19.752 -3.409 1.00 46.19 173 ARG A CA 1
ATOM 1330 C C . ARG A 1 173 ? -19.143 20.676 -2.332 1.00 46.19 173 ARG A C 1
ATOM 1332 O O . ARG A 1 173 ? -18.728 21.823 -2.256 1.00 46.19 173 ARG A O 1
ATOM 1339 N N . GLU A 1 174 ? -20.070 20.182 -1.517 1.00 43.34 174 GLU A N 1
ATOM 1340 C CA . GLU A 1 174 ? -20.749 20.955 -0.468 1.00 43.34 174 GLU A CA 1
ATOM 1341 C C . GLU A 1 174 ? -19.926 21.070 0.821 1.00 43.34 174 GLU A C 1
ATOM 1343 O O . GLU A 1 174 ? -20.005 22.084 1.507 1.00 43.34 174 GLU A O 1
ATOM 1348 N N . ARG A 1 175 ? -19.152 20.036 1.175 1.00 41.91 175 ARG A N 1
ATOM 1349 C CA . ARG A 1 175 ? -18.461 19.941 2.472 1.00 41.91 175 ARG A CA 1
ATOM 1350 C C . ARG A 1 175 ? -16.943 19.860 2.384 1.00 41.91 175 ARG A C 1
ATOM 1352 O O . ARG A 1 175 ? -16.329 19.706 3.432 1.00 41.91 175 ARG A O 1
ATOM 1359 N N . GLY A 1 176 ? -16.371 19.895 1.171 1.00 39.94 176 GLY A N 1
ATOM 1360 C CA . GLY A 1 176 ? -14.931 19.932 0.877 1.00 39.94 176 GLY A CA 1
ATOM 1361 C C . GLY A 1 176 ? -14.072 19.325 1.980 1.00 39.94 176 GLY A C 1
ATOM 1362 O O . GLY A 1 176 ? -13.532 20.078 2.769 1.00 39.94 176 GLY A O 1
ATOM 1363 N N . VAL A 1 177 ? -14.037 17.992 2.087 1.00 41.12 177 VAL A N 1
ATOM 1364 C CA . VAL A 1 177 ? -13.695 17.258 3.324 1.00 41.12 177 VAL A CA 1
ATOM 1365 C C . VAL A 1 177 ? -12.586 17.907 4.180 1.00 41.12 177 VAL A C 1
ATOM 1367 O O . VAL A 1 177 ? -11.401 17.655 3.977 1.00 41.12 177 VAL A O 1
ATOM 1370 N N . TRP A 1 178 ? -13.039 18.696 5.162 1.00 37.78 178 TRP A N 1
ATOM 1371 C CA . TRP A 1 178 ? -12.456 19.103 6.448 1.00 37.78 178 TRP A CA 1
ATOM 1372 C C . TRP A 1 178 ? -13.585 19.807 7.251 1.00 37.78 178 TRP A C 1
ATOM 1374 O O . TRP A 1 178 ? -14.445 20.442 6.643 1.00 37.78 178 TRP A O 1
ATOM 1384 N N . SER A 1 179 ? -13.654 19.656 8.584 1.00 40.94 179 SER A N 1
ATOM 1385 C CA . SER A 1 179 ? -14.760 20.185 9.422 1.00 40.94 179 SER A CA 1
ATOM 1386 C C . SER A 1 179 ? -14.409 21.537 10.077 1.00 40.94 179 SER A C 1
ATOM 1388 O O . SER A 1 179 ? -13.310 21.657 10.614 1.00 40.94 179 SER A O 1
ATOM 1390 N N . PRO A 1 180 ? -15.325 22.529 10.111 1.00 40.12 180 PRO A N 1
ATOM 1391 C CA . PRO A 1 180 ? -15.090 23.879 10.648 1.00 40.12 180 PRO A CA 1
ATOM 1392 C C . PRO A 1 180 ? -15.008 24.016 12.185 1.00 40.12 180 PRO A C 1
ATOM 1394 O O . PRO A 1 180 ? -14.872 25.132 12.678 1.00 40.12 180 PRO A O 1
ATOM 1397 N N . GLU A 1 181 ? -15.067 22.935 12.964 1.00 42.84 181 GLU A N 1
ATOM 1398 C CA . GLU A 1 181 ? -15.092 23.012 14.441 1.00 42.84 181 GLU A CA 1
ATOM 1399 C C . GLU A 1 181 ? -13.702 23.128 15.102 1.00 42.84 181 GLU A C 1
ATOM 1401 O O . GLU A 1 181 ? -13.611 23.326 16.312 1.00 42.84 181 GLU A O 1
ATOM 1406 N N . VAL A 1 182 ? -12.607 23.045 14.335 1.00 45.16 182 VAL A N 1
ATOM 1407 C CA . VAL A 1 182 ? -11.231 23.109 14.864 1.00 45.16 182 VAL A CA 1
ATOM 1408 C C . VAL A 1 182 ? -10.384 24.061 14.015 1.00 45.16 182 VAL A C 1
ATOM 1410 O O . VAL A 1 182 ? -9.830 23.623 13.013 1.00 45.16 182 VAL A O 1
ATOM 1413 N N . PRO A 1 183 ? -10.237 25.355 14.351 1.00 40.97 183 PRO A N 1
ATOM 1414 C CA . PRO A 1 183 ? -9.421 26.255 13.542 1.00 40.97 183 PRO A CA 1
ATOM 1415 C C . PRO A 1 183 ? -7.941 25.848 13.599 1.00 40.97 183 PRO A C 1
ATOM 1417 O O . PRO A 1 183 ? -7.373 25.662 14.676 1.00 40.97 183 PRO A O 1
ATOM 1420 N N . LEU A 1 184 ? -7.296 25.738 12.434 1.00 43.19 184 LEU A N 1
ATOM 1421 C CA . LEU A 1 184 ? -5.840 25.616 12.365 1.00 43.19 184 LEU A CA 1
ATOM 1422 C C . LEU A 1 184 ? -5.197 26.929 12.845 1.00 43.19 184 LEU A C 1
ATOM 1424 O O . LEU A 1 184 ? -5.702 28.005 12.504 1.00 43.19 184 LEU A O 1
ATOM 1428 N N . PRO A 1 185 ? -4.067 26.887 13.578 1.00 39.47 185 PRO A N 1
ATOM 1429 C CA . PRO A 1 185 ? -3.290 28.095 13.811 1.00 39.47 185 PRO A CA 1
ATOM 1430 C C . PRO A 1 185 ? -2.892 28.703 12.454 1.00 39.47 185 PRO A C 1
ATOM 1432 O O . PRO A 1 185 ? -2.635 27.954 11.505 1.00 39.47 185 PRO A O 1
ATOM 1435 N N . PRO A 1 186 ? -2.853 30.041 12.330 1.00 42.38 186 PRO A N 1
ATOM 1436 C CA . PRO A 1 186 ? -2.610 30.708 11.059 1.00 42.38 186 PRO A CA 1
ATOM 1437 C C . PRO A 1 186 ? -1.289 30.230 10.456 1.00 42.38 186 PRO A C 1
ATOM 1439 O O . PRO A 1 186 ? -0.206 30.511 10.973 1.00 42.38 186 PRO A O 1
ATOM 1442 N N . LEU A 1 187 ? -1.384 29.506 9.339 1.00 44.19 187 LEU A N 1
ATOM 1443 C CA . LEU A 1 187 ? -0.233 29.120 8.538 1.00 44.19 187 LEU A CA 1
ATOM 1444 C C . LEU A 1 187 ? 0.309 30.384 7.874 1.00 44.19 187 LEU A C 1
ATOM 1446 O O . LEU A 1 187 ? -0.129 30.776 6.798 1.00 44.19 187 LEU A O 1
ATOM 1450 N N . THR A 1 188 ? 1.263 31.045 8.524 1.00 38.12 188 THR A N 1
ATOM 1451 C CA . THR A 1 188 ? 2.165 31.968 7.834 1.00 38.12 188 THR A CA 1
ATOM 1452 C C . THR A 1 188 ? 3.235 31.096 7.181 1.00 38.12 188 THR A C 1
ATOM 1454 O O . THR A 1 188 ? 4.074 30.548 7.903 1.00 38.12 188 THR A O 1
ATOM 1457 N N . PRO A 1 189 ? 3.226 30.890 5.849 1.00 39.59 189 PRO A N 1
ATOM 1458 C CA . PRO A 1 189 ? 4.162 29.979 5.216 1.00 39.59 189 PRO A CA 1
ATOM 1459 C C . PRO A 1 189 ? 5.544 30.629 5.243 1.00 39.59 189 PRO A C 1
ATOM 1461 O O . PRO A 1 189 ? 5.888 31.451 4.396 1.00 39.59 189 PRO A O 1
ATOM 1464 N N . ARG A 1 190 ? 6.365 30.273 6.230 1.00 38.59 190 ARG A N 1
ATOM 1465 C CA . ARG A 1 190 ? 7.807 30.472 6.125 1.00 38.59 190 ARG A CA 1
ATOM 1466 C C . ARG A 1 190 ? 8.346 29.291 5.316 1.00 38.59 190 ARG A C 1
ATOM 1468 O O . ARG A 1 190 ? 8.683 28.258 5.878 1.00 38.59 190 ARG A O 1
ATOM 1475 N N . TYR A 1 191 ? 8.398 29.507 3.999 1.00 37.84 191 TYR A N 1
ATOM 1476 C CA . TYR A 1 191 ? 9.132 28.764 2.962 1.00 37.84 191 TYR A CA 1
ATOM 1477 C C . TYR A 1 191 ? 8.378 27.688 2.135 1.00 37.84 191 TYR A C 1
ATOM 1479 O O . TYR A 1 191 ? 8.083 26.587 2.584 1.00 37.84 191 TYR A O 1
ATOM 1487 N N . ASN A 1 192 ? 8.203 28.038 0.849 1.00 40.44 192 ASN A N 1
ATOM 1488 C CA . ASN A 1 192 ? 8.315 27.215 -0.370 1.00 40.44 192 ASN A CA 1
ATOM 1489 C C . ASN A 1 192 ? 7.261 26.148 -0.732 1.00 40.44 192 ASN A C 1
ATOM 1491 O O . ASN A 1 192 ? 7.591 25.213 -1.460 1.00 40.44 192 ASN A O 1
ATOM 1495 N N . PHE A 1 193 ? 5.990 26.319 -0.373 1.00 39.03 193 PHE A N 1
ATOM 1496 C CA . PHE A 1 193 ? 4.908 25.681 -1.136 1.00 39.03 193 PHE A CA 1
ATOM 1497 C C . PHE A 1 193 ? 4.257 26.728 -2.037 1.00 39.03 193 PHE A C 1
ATOM 1499 O O . PHE A 1 193 ? 3.528 27.594 -1.561 1.00 39.03 193 PHE A O 1
ATOM 1506 N N . LEU A 1 194 ? 4.586 26.678 -3.328 1.00 45.06 194 LEU A N 1
ATOM 1507 C CA . LEU A 1 194 ? 3.913 27.466 -4.357 1.00 45.06 194 LEU A CA 1
ATOM 1508 C C . LEU A 1 194 ? 2.583 26.786 -4.701 1.00 45.06 194 LEU A C 1
ATOM 1510 O O . LEU A 1 194 ? 2.529 25.561 -4.847 1.00 45.06 194 LEU A O 1
ATOM 1514 N N . THR A 1 195 ? 1.511 27.564 -4.813 1.00 47.38 195 THR A N 1
ATOM 1515 C CA . THR A 1 195 ? 0.219 27.074 -5.310 1.00 47.38 195 THR A CA 1
ATOM 1516 C C . THR A 1 195 ? 0.312 26.779 -6.815 1.00 47.38 195 THR A C 1
ATOM 1518 O O . THR A 1 195 ? 1.236 27.227 -7.489 1.00 47.38 195 THR A O 1
ATOM 1521 N N . ALA A 1 196 ? -0.592 25.965 -7.372 1.00 40.34 196 ALA A N 1
ATOM 1522 C CA . ALA A 1 196 ? -0.474 25.464 -8.753 1.00 40.34 196 ALA A CA 1
ATOM 1523 C C . ALA A 1 196 ? -0.463 26.564 -9.844 1.00 40.34 196 ALA A C 1
ATOM 1525 O O . ALA A 1 196 ? 0.009 26.331 -10.955 1.00 40.34 196 ALA A O 1
ATOM 1526 N N . ASP A 1 197 ? -0.962 27.756 -9.526 1.00 46.97 197 ASP A N 1
ATOM 1527 C CA . ASP A 1 197 ? -0.939 28.975 -10.341 1.00 46.97 197 ASP A CA 1
ATOM 1528 C C . ASP A 1 197 ? 0.405 29.728 -10.289 1.00 46.97 197 ASP A C 1
ATOM 1530 O O . ASP A 1 197 ? 0.668 30.611 -11.105 1.00 46.97 197 ASP A O 1
ATOM 1534 N N . GLN A 1 198 ? 1.299 29.353 -9.378 1.00 48.06 198 GLN A N 1
ATOM 1535 C CA . GLN A 1 198 ? 2.605 29.969 -9.188 1.00 48.06 198 GLN A CA 1
ATOM 1536 C C . GLN A 1 198 ? 3.689 29.119 -9.862 1.00 48.06 198 GLN A C 1
ATOM 1538 O O . GLN A 1 198 ? 4.421 28.358 -9.228 1.00 48.06 198 GLN A O 1
ATOM 1543 N N . SER A 1 199 ? 3.801 29.243 -11.189 1.00 46.31 199 SER A N 1
ATOM 1544 C CA . SER A 1 199 ? 4.887 28.598 -11.935 1.00 46.31 199 SER A CA 1
ATOM 1545 C C . SER A 1 199 ? 6.233 29.270 -11.615 1.00 46.31 199 SER A C 1
ATOM 1547 O O . SER A 1 199 ? 6.327 30.500 -11.702 1.00 46.31 199 SER A O 1
ATOM 1549 N N . PRO A 1 200 ? 7.308 28.503 -11.343 1.00 47.34 200 PRO A N 1
ATOM 1550 C CA . PRO A 1 200 ? 8.648 29.046 -11.098 1.00 47.34 200 PRO A CA 1
ATOM 1551 C C . PRO A 1 200 ? 9.274 29.731 -12.329 1.00 47.34 200 PRO A C 1
ATOM 1553 O O . PRO A 1 200 ? 10.335 30.339 -12.221 1.00 47.34 200 PRO A O 1
ATOM 1556 N N . TRP A 1 201 ? 8.622 29.658 -13.495 1.00 49.03 201 TRP A N 1
ATOM 1557 C CA . TRP A 1 201 ? 9.060 30.288 -14.747 1.00 49.03 201 TRP A CA 1
ATOM 1558 C C . TRP A 1 201 ? 8.320 31.590 -15.073 1.00 49.03 201 TRP A C 1
ATOM 1560 O O . TRP A 1 201 ? 8.614 32.239 -16.079 1.00 49.03 201 TRP A O 1
ATOM 1570 N N . SER A 1 202 ? 7.369 31.989 -14.229 1.00 53.28 202 SER A N 1
ATOM 1571 C CA . SER A 1 202 ? 6.664 33.263 -14.351 1.00 53.28 202 SER A CA 1
ATOM 1572 C C . SER A 1 202 ? 7.628 34.382 -13.958 1.00 53.28 202 SER A C 1
ATOM 1574 O O . SER A 1 202 ? 7.845 34.633 -12.774 1.00 53.28 202 SER A O 1
ATOM 1576 N N . LYS A 1 203 ? 8.264 35.047 -14.928 1.00 47.78 203 LYS A N 1
ATOM 1577 C CA . LYS A 1 203 ? 9.061 36.241 -14.612 1.00 47.78 203 LYS A CA 1
ATOM 1578 C C . LYS A 1 203 ? 8.128 37.321 -14.041 1.00 47.78 203 LYS A C 1
ATOM 1580 O O . LYS A 1 203 ? 7.085 37.573 -14.650 1.00 47.78 203 LYS A O 1
ATOM 1585 N N . PRO A 1 204 ? 8.480 37.985 -12.926 1.00 53.22 204 PRO A N 1
ATOM 1586 C CA . PRO A 1 204 ? 7.744 39.158 -12.475 1.00 53.22 204 PRO A CA 1
ATOM 1587 C C . PRO A 1 204 ? 7.724 40.202 -13.595 1.00 53.22 204 PRO A C 1
ATOM 1589 O O . PRO A 1 204 ? 8.752 40.431 -14.238 1.00 53.22 204 PRO A O 1
ATOM 1592 N N . ARG A 1 205 ? 6.576 40.848 -13.834 1.00 48.00 205 ARG A N 1
ATOM 1593 C CA . ARG A 1 205 ? 6.558 42.068 -14.649 1.00 48.00 205 ARG A CA 1
ATOM 1594 C C . ARG A 1 205 ? 7.449 43.093 -13.945 1.00 48.00 205 ARG A C 1
ATOM 1596 O O . ARG A 1 205 ? 7.223 43.387 -12.771 1.00 48.00 205 ARG A O 1
ATOM 1603 N N . ALA A 1 206 ? 8.485 43.563 -14.639 1.00 53.09 206 ALA A N 1
ATOM 1604 C CA . ALA A 1 206 ? 9.293 44.680 -14.169 1.00 53.09 206 ALA A CA 1
ATOM 1605 C C . ALA A 1 206 ? 8.364 45.879 -13.926 1.00 53.09 206 ALA A C 1
ATOM 1607 O O . ALA A 1 206 ? 7.439 46.096 -14.712 1.00 53.09 206 ALA A O 1
ATOM 1608 N N . ARG A 1 207 ? 8.565 46.554 -12.791 1.00 55.44 207 ARG A N 1
ATOM 1609 C CA . ARG A 1 207 ? 7.804 47.747 -12.410 1.00 55.44 207 ARG A CA 1
ATOM 1610 C C . ARG A 1 207 ? 8.062 48.894 -13.374 1.00 55.44 207 ARG A C 1
ATOM 1612 O O . ARG A 1 207 ? 9.217 48.993 -13.842 1.00 55.44 207 ARG A O 1
#

Radius of gyration: 20.27 Å; chains: 1; bounding box: 50×60×50 Å

Foldseek 3Di:
DDQDPVRDDAPAPAHWDDKAWDADPQLKIKIWTDGPQQAFIWIKIDNHNPPDIDDTHGAPHRFDQQHWDQDPVQKIKTWGWDQNDALTAIWIWIDNPRRPDIDDIDGQDRNAPHSPQKDHWDWDQDLQRKIKTKIKGWDQDPVRDIDIDIDMGIGHDPDDHDDCSVVVVVCCVVCVPDDPPDDDDDCPPPDDDDDPVDDPPPDPDDD